Protein AF-A0A939RYW4-F1 (afdb_monomer_lite)

pLDDT: mean 81.97, std 15.36, range [35.25, 97.06]

Foldseek 3Di:
DDPPPDQDKAFDWDPVQLLVLLLPDDLPDDDPNVVSIPPWDDPPQKIKFWTIKGFQPPPLAQDDSVNLVVVLVVVLVVLCVPFLDDPPDNWDFFDCVDFLNVLQVVQAAWRPVVNTFTWGDRRQKIKTWTWGADVVVRMITTIIMIHGPCRRDDPPVDDPDPVSVVVVVVSRVCSVPDHPHADPPGPPDD

Radius of gyration: 17.15 Å; chains: 1; bounding box: 41×40×67 Å

Secondary structure (DSSP, 8-state):
-------PPEE---HHHHHHHHHTS-TTSPP-HHHH-SS-EE-SS-EEEEEEEEE--SSS-S-S-HHHHHHHHHHHHHHHHHHS-SSS-SSEEP-TTSHHHHHHHHHS-B--SSSS-EEEEETTEEEEEEEEEETTTTEEEEEEEEEEGGGT---SSS-SSHHHHHHHHHHHHHHHT------SSPPS--

Organism: NCBI:txid1289170

Structure (mmCIF, N/CA/C/O backbone):
data_AF-A0A939RYW4-F1
#
_entry.id   AF-A0A939RYW4-F1
#
loop_
_atom_site.group_PDB
_atom_site.id
_atom_site.type_symbol
_atom_site.label_atom_id
_atom_site.label_alt_id
_atom_site.label_comp_id
_atom_site.label_asym_id
_atom_site.label_entity_id
_atom_site.label_seq_id
_atom_site.pdbx_PDB_ins_code
_atom_site.Cartn_x
_atom_site.Cartn_y
_atom_site.Cartn_z
_atom_site.occupancy
_atom_site.B_iso_or_equiv
_atom_site.auth_seq_id
_atom_site.auth_comp_id
_atom_site.auth_asym_id
_atom_site.auth_atom_id
_atom_site.pdbx_PDB_model_num
ATOM 1 N N . MET A 1 1 ? 17.336 4.678 -39.514 1.00 37.19 1 MET A N 1
ATOM 2 C CA . MET A 1 1 ? 16.430 3.665 -38.945 1.00 37.19 1 MET A CA 1
ATOM 3 C C . MET A 1 1 ? 17.112 3.176 -37.681 1.00 37.19 1 MET A C 1
ATOM 5 O O . MET A 1 1 ? 17.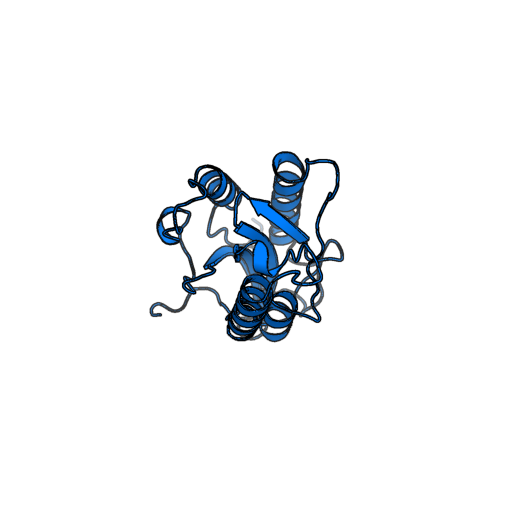971 2.312 -37.761 1.00 37.19 1 MET A O 1
ATOM 9 N N . HIS A 1 2 ? 16.888 3.892 -36.579 1.00 35.25 2 HIS A N 1
ATOM 10 C CA . HIS A 1 2 ? 17.390 3.517 -35.261 1.00 35.25 2 HIS A CA 1
ATOM 11 C C . HIS A 1 2 ? 16.289 2.698 -34.593 1.00 35.25 2 HIS A C 1
ATOM 13 O O . HIS A 1 2 ? 15.157 3.173 -34.523 1.00 35.25 2 HIS A O 1
ATOM 19 N N . ASP A 1 3 ? 16.618 1.475 -34.187 1.00 35.97 3 ASP A N 1
ATOM 20 C CA . ASP A 1 3 ? 15.766 0.641 -33.344 1.00 35.97 3 ASP A CA 1
ATOM 21 C C . ASP A 1 3 ? 15.617 1.313 -31.976 1.00 35.97 3 ASP A C 1
ATOM 23 O O . ASP A 1 3 ? 16.546 1.342 -31.168 1.00 35.97 3 ASP A O 1
ATOM 27 N N . ASP A 1 4 ? 14.437 1.879 -31.749 1.00 39.53 4 ASP A N 1
ATOM 28 C CA . ASP A 1 4 ? 13.964 2.398 -30.471 1.00 39.53 4 ASP A CA 1
ATOM 29 C C . ASP A 1 4 ? 13.313 1.242 -29.694 1.00 39.53 4 ASP A C 1
ATOM 31 O O . ASP A 1 4 ? 12.095 1.127 -29.561 1.00 39.53 4 ASP A O 1
ATOM 35 N N . THR A 1 5 ? 14.132 0.278 -29.271 1.00 42.69 5 THR A N 1
ATOM 36 C CA . THR A 1 5 ? 13.677 -0.852 -28.449 1.00 42.69 5 THR A CA 1
ATOM 37 C C . THR A 1 5 ? 13.555 -0.417 -26.987 1.00 42.69 5 THR A C 1
ATOM 39 O O . THR A 1 5 ? 14.467 -0.600 -26.189 1.00 42.69 5 THR A O 1
ATOM 42 N N . GLY A 1 6 ? 12.404 0.173 -26.654 1.00 44.19 6 GLY A N 1
ATOM 43 C CA . GLY A 1 6 ? 11.656 -0.071 -25.415 1.00 44.19 6 GLY A CA 1
ATOM 44 C C . GLY A 1 6 ? 12.392 0.076 -24.079 1.00 44.19 6 GLY A C 1
ATOM 45 O O . GLY A 1 6 ? 12.536 -0.900 -23.351 1.00 44.19 6 GLY A O 1
ATOM 46 N N . ALA A 1 7 ? 12.732 1.306 -23.693 1.00 50.41 7 ALA A N 1
ATOM 47 C CA . ALA A 1 7 ? 12.999 1.671 -22.292 1.00 50.41 7 ALA A CA 1
ATOM 48 C C . ALA A 1 7 ? 11.708 2.053 -21.522 1.00 50.41 7 ALA A C 1
ATOM 50 O O . ALA A 1 7 ? 11.756 2.734 -20.499 1.00 50.41 7 ALA A O 1
ATOM 51 N N . GLY A 1 8 ? 10.536 1.677 -22.047 1.00 60.00 8 GLY A N 1
ATOM 52 C CA . GLY A 1 8 ? 9.231 2.089 -21.532 1.00 60.00 8 GLY A CA 1
ATOM 53 C C . GLY A 1 8 ? 8.690 1.103 -20.503 1.00 60.00 8 GLY A C 1
ATOM 54 O O . GLY A 1 8 ? 8.553 -0.081 -20.800 1.00 60.00 8 GLY A O 1
ATOM 55 N N . GLY A 1 9 ? 8.368 1.586 -19.303 1.00 73.44 9 GLY A N 1
ATOM 56 C CA . GLY A 1 9 ? 7.608 0.807 -18.325 1.00 73.44 9 GLY A CA 1
ATOM 57 C C . GLY A 1 9 ? 6.220 0.422 -18.854 1.00 73.44 9 GLY A C 1
ATOM 58 O O . GLY A 1 9 ? 5.607 1.154 -19.631 1.00 73.44 9 GLY A O 1
ATOM 59 N N . GLU A 1 10 ? 5.714 -0.727 -18.417 1.00 89.06 10 GLU A N 1
ATOM 60 C CA . GLU A 1 10 ? 4.352 -1.184 -18.677 1.00 89.06 10 GLU A CA 1
ATOM 61 C C . GLU A 1 10 ? 3.403 -0.550 -17.653 1.00 89.06 10 GLU A C 1
ATOM 63 O O . GLU A 1 10 ? 3.563 -0.733 -16.445 1.00 89.06 10 GLU A O 1
ATOM 68 N N . ARG A 1 11 ? 2.390 0.185 -18.127 1.00 91.06 11 ARG A N 1
ATOM 69 C CA . ARG A 1 11 ? 1.285 0.648 -17.281 1.00 91.06 11 ARG A CA 1
ATOM 70 C C . ARG A 1 11 ? 0.235 -0.454 -17.178 1.00 91.06 11 ARG A C 1
ATOM 72 O O . ARG A 1 11 ? -0.296 -0.898 -18.188 1.00 91.06 11 ARG A O 1
ATOM 79 N N . ILE A 1 12 ? -0.095 -0.821 -15.948 1.00 93.50 12 ILE A N 1
ATOM 80 C CA . ILE A 1 12 ? -1.029 -1.894 -15.606 1.00 93.50 12 ILE A CA 1
ATOM 81 C C . ILE A 1 12 ? -2.417 -1.331 -15.292 1.0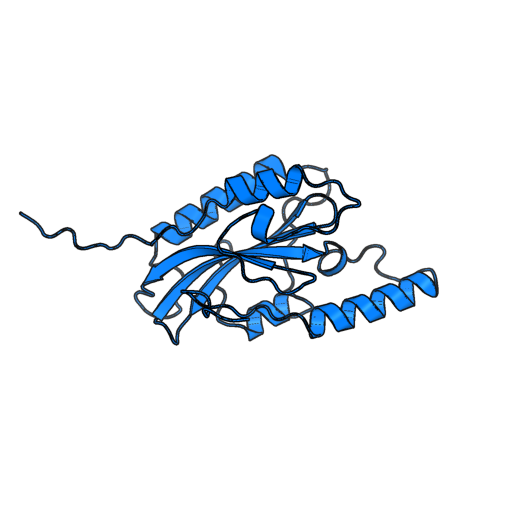0 93.50 12 ILE A C 1
ATOM 83 O O . ILE A 1 12 ? -3.420 -1.842 -15.783 1.00 93.50 12 ILE A O 1
ATOM 87 N N . ALA A 1 13 ? -2.482 -0.268 -14.484 1.00 93.50 13 ALA A N 1
ATOM 88 C CA . ALA A 1 13 ? -3.739 0.329 -14.039 1.00 93.50 13 ALA A CA 1
ATOM 89 C C . ALA A 1 13 ? -3.656 1.858 -13.921 1.00 93.50 13 ALA A C 1
ATOM 91 O O . ALA A 1 13 ? -2.585 2.475 -13.973 1.00 93.50 13 ALA A O 1
ATOM 92 N N . ASP A 1 14 ? -4.819 2.493 -13.768 1.00 93.88 14 ASP A N 1
ATOM 93 C CA . ASP A 1 14 ? -4.924 3.927 -13.517 1.00 93.88 14 ASP A CA 1
ATOM 94 C C . ASP A 1 14 ? -5.082 4.224 -12.022 1.00 93.88 14 ASP A C 1
ATOM 96 O O . ASP A 1 14 ? -6.165 4.092 -11.452 1.00 93.88 14 ASP A O 1
ATOM 100 N N . GLY A 1 15 ? -3.990 4.676 -11.397 1.00 93.31 15 GLY A N 1
ATOM 101 C CA . GLY A 1 15 ? -3.988 5.059 -9.987 1.00 93.31 15 GLY A CA 1
ATOM 102 C C . GLY A 1 15 ? -4.953 6.202 -9.668 1.00 93.31 15 GLY A C 1
ATOM 103 O O . GLY A 1 15 ? -5.580 6.179 -8.615 1.00 93.31 15 GLY A O 1
ATOM 104 N N . THR A 1 16 ? -5.148 7.164 -10.576 1.00 94.00 16 THR A N 1
ATOM 105 C CA . THR A 1 16 ? -6.085 8.278 -10.343 1.00 94.00 16 THR A CA 1
ATOM 106 C C . THR A 1 16 ? -7.534 7.799 -10.352 1.00 94.00 16 THR A C 1
ATOM 108 O O . THR A 1 16 ? -8.330 8.223 -9.515 1.00 94.00 16 THR A O 1
ATOM 111 N N . ALA A 1 17 ? -7.869 6.849 -11.232 1.00 94.38 17 ALA A N 1
ATOM 112 C CA . ALA A 1 17 ? -9.195 6.241 -11.269 1.00 94.38 17 ALA A CA 1
ATOM 113 C C . ALA A 1 17 ? -9.488 5.434 -9.992 1.00 94.38 17 ALA A C 1
ATOM 115 O O . ALA A 1 17 ? -10.588 5.540 -9.452 1.00 94.38 17 ALA A O 1
ATOM 116 N N . ILE A 1 18 ? -8.497 4.695 -9.474 1.00 95.44 18 ILE A N 1
ATOM 117 C CA . ILE A 1 18 ? -8.612 3.959 -8.204 1.00 95.44 18 ILE A CA 1
ATOM 118 C C . ILE A 1 18 ? -8.837 4.924 -7.031 1.00 95.44 18 ILE A C 1
ATOM 120 O O . ILE A 1 18 ? -9.736 4.709 -6.219 1.00 95.44 18 ILE A O 1
ATOM 124 N N . LEU A 1 19 ? -8.066 6.015 -6.949 1.00 93.25 19 LEU A N 1
ATOM 125 C CA . LEU A 1 19 ? -8.233 7.037 -5.907 1.00 93.25 19 LEU A CA 1
ATOM 126 C C . LEU A 1 19 ? -9.634 7.672 -5.952 1.00 93.25 19 LEU A C 1
ATOM 128 O O . LEU A 1 19 ? -10.306 7.766 -4.924 1.00 93.25 19 LEU A O 1
ATOM 132 N N . ALA A 1 20 ? -10.123 8.012 -7.146 1.00 91.69 20 ALA A N 1
ATOM 133 C CA . ALA A 1 20 ? -11.473 8.539 -7.328 1.00 91.69 20 ALA A CA 1
ATOM 134 C C . ALA A 1 20 ? -12.572 7.511 -6.986 1.00 91.69 20 ALA A C 1
ATOM 136 O O . ALA A 1 20 ? -13.642 7.883 -6.501 1.00 91.69 20 ALA A O 1
ATOM 137 N N . ALA A 1 21 ? -12.339 6.217 -7.229 1.00 93.00 21 ALA A N 1
ATOM 138 C CA . ALA A 1 21 ? -13.261 5.155 -6.828 1.00 93.00 21 ALA A CA 1
ATOM 139 C C . ALA A 1 21 ? -13.326 5.018 -5.298 1.00 93.00 21 ALA A C 1
ATOM 141 O O . ALA A 1 21 ? -14.419 4.921 -4.739 1.00 93.00 21 ALA A O 1
ATOM 142 N N . LEU A 1 22 ? -12.175 5.087 -4.619 1.00 91.81 22 LEU A N 1
ATOM 143 C CA . LEU A 1 22 ? -12.085 5.063 -3.156 1.00 91.81 22 LEU A CA 1
ATOM 144 C C . LEU A 1 22 ? -12.842 6.226 -2.507 1.00 91.81 22 LEU A C 1
ATOM 146 O O . LEU A 1 22 ? -13.514 6.031 -1.498 1.00 91.81 22 LEU A O 1
ATOM 150 N N . GLU A 1 23 ? -12.775 7.423 -3.089 1.00 89.88 23 GLU A N 1
ATOM 151 C CA . GLU A 1 23 ? -13.481 8.608 -2.586 1.00 89.88 23 GLU A CA 1
ATOM 152 C C . GLU A 1 23 ? -15.009 8.448 -2.608 1.00 89.88 23 GLU A C 1
ATOM 154 O O . GLU A 1 23 ? -15.711 8.951 -1.731 1.00 89.88 23 GLU A O 1
ATOM 159 N N . ARG A 1 24 ? -15.538 7.708 -3.587 1.00 90.19 24 ARG A N 1
ATOM 160 C CA . ARG A 1 24 ? -16.982 7.472 -3.740 1.00 90.19 24 ARG A CA 1
ATOM 161 C C . ARG A 1 24 ? -17.518 6.393 -2.805 1.00 90.19 24 ARG A C 1
ATOM 163 O O . ARG A 1 24 ? -18.735 6.208 -2.738 1.00 90.19 24 ARG A O 1
ATOM 170 N N . LEU A 1 25 ? -16.647 5.673 -2.098 1.00 88.25 25 LEU A N 1
ATOM 171 C CA . LEU A 1 25 ? -17.077 4.625 -1.187 1.00 88.25 25 LEU A CA 1
ATOM 172 C C . LEU A 1 25 ? -17.782 5.212 0.040 1.00 88.25 25 LEU A C 1
ATOM 174 O O . LEU A 1 25 ? -17.216 6.049 0.751 1.00 88.25 25 LEU A O 1
ATOM 178 N N . PRO A 1 26 ? -18.987 4.722 0.372 1.00 86.38 26 PRO A N 1
ATOM 179 C CA . PRO A 1 26 ? -19.614 5.070 1.632 1.00 86.38 26 PRO A CA 1
ATOM 180 C C . PRO A 1 26 ? -18.750 4.617 2.811 1.00 86.38 26 PRO A C 1
ATOM 182 O O . PRO A 1 26 ? -18.283 3.480 2.853 1.00 86.38 26 PRO A O 1
ATOM 185 N N . GLN A 1 27 ? -18.593 5.471 3.825 1.00 81.81 27 GLN A N 1
ATOM 186 C CA . GLN A 1 27 ? -17.697 5.190 4.958 1.00 81.81 27 GLN A CA 1
ATOM 187 C C . GLN A 1 27 ? -18.066 3.915 5.743 1.00 81.81 27 GLN A C 1
ATOM 189 O O . GLN A 1 27 ? -17.210 3.306 6.384 1.00 81.81 27 GLN A O 1
ATOM 194 N N . TRP A 1 28 ? -19.335 3.501 5.705 1.00 79.06 28 TRP A N 1
ATOM 195 C CA . TRP A 1 28 ? -19.831 2.299 6.381 1.00 79.06 28 TRP A CA 1
ATOM 196 C C . TRP A 1 28 ? -19.634 1.006 5.583 1.00 79.06 28 TRP A C 1
ATOM 198 O O . TRP A 1 28 ? -19.771 -0.071 6.157 1.00 79.06 28 TRP A O 1
ATOM 208 N N . LEU A 1 29 ? -19.333 1.086 4.285 1.00 83.81 29 LEU A N 1
ATOM 209 C CA . LEU A 1 29 ? -19.216 -0.083 3.419 1.00 83.81 29 LEU A CA 1
ATOM 210 C C . LEU A 1 29 ? -17.810 -0.685 3.530 1.00 83.81 29 LEU A C 1
ATOM 212 O O . LEU A 1 29 ? -16.817 0.044 3.562 1.00 83.81 29 LEU A O 1
ATOM 216 N N . GLU A 1 30 ? -17.710 -2.008 3.634 1.00 85.19 30 GLU A N 1
ATOM 217 C CA . GLU A 1 30 ? -16.429 -2.688 3.425 1.00 85.19 30 GLU A CA 1
ATOM 218 C C . GLU A 1 30 ? -16.158 -2.786 1.920 1.00 85.19 30 GLU A C 1
ATOM 220 O O . GLU A 1 30 ? -17.060 -3.200 1.188 1.00 85.19 30 GLU A O 1
ATOM 225 N N . PRO A 1 31 ? -14.977 -2.372 1.436 1.00 88.00 31 PRO A N 1
ATOM 226 C CA . PRO A 1 31 ? -14.741 -2.308 0.003 1.00 88.00 31 PRO A CA 1
ATOM 227 C C . PRO A 1 31 ? -14.695 -3.699 -0.631 1.00 88.00 31 PRO A C 1
ATOM 229 O O . PRO A 1 31 ? -14.059 -4.609 -0.104 1.00 88.00 31 PRO A O 1
ATOM 232 N N . VAL A 1 32 ? -15.314 -3.842 -1.801 1.00 92.56 32 VAL A N 1
ATOM 233 C CA . VAL A 1 32 ? -15.063 -4.975 -2.695 1.00 92.56 32 VAL A CA 1
ATOM 234 C C . VAL A 1 32 ? -13.913 -4.560 -3.603 1.00 92.56 32 VAL A C 1
ATOM 236 O O . VAL A 1 32 ? -14.104 -3.802 -4.550 1.00 92.56 32 VAL A O 1
ATOM 239 N N . TRP A 1 33 ? -12.693 -4.990 -3.283 1.00 94.38 33 TRP A N 1
ATOM 240 C CA . TRP A 1 33 ? -11.480 -4.422 -3.882 1.00 94.38 33 TRP A CA 1
ATOM 241 C C . TRP A 1 33 ? -11.441 -4.515 -5.411 1.00 94.38 33 TRP A C 1
ATOM 243 O O . TRP A 1 33 ? -11.042 -3.557 -6.070 1.00 94.38 33 TRP A O 1
ATOM 253 N N . ALA A 1 34 ? -11.935 -5.620 -5.973 1.00 92.12 34 ALA A N 1
ATOM 254 C CA . ALA A 1 34 ? -12.007 -5.838 -7.418 1.00 92.12 34 ALA A CA 1
ATOM 255 C C . ALA A 1 34 ? -12.945 -4.860 -8.154 1.00 92.12 34 ALA A C 1
ATOM 257 O O . ALA A 1 34 ? -12.794 -4.664 -9.357 1.00 92.12 34 ALA A O 1
ATOM 258 N N . GLU A 1 35 ? -13.894 -4.227 -7.457 1.00 91.25 35 GLU A N 1
ATOM 259 C CA . GLU A 1 35 ? -14.775 -3.203 -8.041 1.00 91.25 35 GLU A CA 1
ATOM 260 C C . GLU A 1 35 ? -14.107 -1.821 -8.107 1.00 91.25 35 GLU A C 1
ATOM 262 O O . GLU A 1 35 ? -14.566 -0.946 -8.840 1.00 91.25 35 GLU A O 1
ATOM 267 N N . LEU A 1 36 ? -13.019 -1.609 -7.359 1.00 90.62 36 LEU A N 1
ATOM 268 C CA . LEU A 1 36 ? -12.294 -0.335 -7.319 1.00 90.62 36 LEU A CA 1
ATOM 269 C C . LEU A 1 36 ? -11.199 -0.232 -8.376 1.00 90.62 36 LEU A C 1
ATOM 271 O O . LEU A 1 36 ? -10.823 0.868 -8.776 1.00 90.62 36 LEU A O 1
ATOM 275 N N . GLY A 1 37 ? -10.667 -1.374 -8.799 1.00 90.81 37 GLY A N 1
ATOM 276 C CA . GLY A 1 37 ? -9.589 -1.456 -9.765 1.00 90.81 37 GLY A CA 1
ATOM 277 C C . GLY A 1 37 ? -9.191 -2.899 -10.032 1.00 90.81 37 GLY A C 1
ATOM 278 O O . GLY A 1 37 ? -9.328 -3.772 -9.176 1.00 90.81 37 GLY A O 1
ATOM 279 N N . PHE A 1 38 ? -8.678 -3.136 -11.233 1.00 88.31 38 PHE A N 1
ATOM 280 C CA . PHE A 1 38 ? -8.102 -4.411 -11.630 1.00 88.31 38 PHE A CA 1
ATOM 281 C C . PHE A 1 38 ? -6.794 -4.152 -12.387 1.00 88.31 38 PHE A C 1
ATOM 283 O O . PHE A 1 38 ? -6.754 -3.216 -13.190 1.00 88.31 38 PHE A O 1
ATOM 290 N N . PRO A 1 39 ? -5.745 -4.964 -12.176 1.00 92.94 39 PRO A N 1
ATOM 291 C CA . PRO A 1 39 ? -5.649 -6.074 -11.226 1.00 92.94 39 PRO A CA 1
ATOM 292 C C . PRO A 1 39 ? -5.567 -5.600 -9.771 1.00 92.94 39 PRO A C 1
ATOM 294 O O . PRO A 1 39 ? -5.215 -4.457 -9.486 1.00 92.94 39 PRO A O 1
ATOM 297 N N . VAL A 1 40 ? -5.899 -6.498 -8.845 1.00 94.88 40 VAL A N 1
ATOM 298 C CA . VAL A 1 40 ? -5.802 -6.258 -7.404 1.00 94.88 40 VAL A CA 1
ATOM 299 C C . VAL A 1 40 ? -5.327 -7.520 -6.697 1.00 94.88 40 VAL A C 1
ATOM 301 O O . VAL A 1 40 ? -5.765 -8.623 -7.016 1.00 94.88 40 VAL A O 1
ATOM 304 N N . VAL A 1 41 ? -4.426 -7.350 -5.736 1.00 95.06 41 VAL A N 1
ATOM 305 C CA . VAL A 1 41 ? -4.041 -8.391 -4.785 1.00 95.06 41 VAL A CA 1
ATOM 306 C C . VAL A 1 41 ? -4.863 -8.170 -3.522 1.00 95.06 41 VAL A C 1
ATOM 308 O O . VAL A 1 41 ? -4.569 -7.278 -2.721 1.00 95.06 41 VAL A O 1
ATOM 311 N N . ASP A 1 42 ? -5.926 -8.954 -3.379 1.00 94.75 42 ASP A N 1
ATOM 312 C CA . ASP A 1 42 ? -6.836 -8.898 -2.237 1.00 94.75 42 ASP A CA 1
ATOM 313 C C . ASP A 1 42 ? -6.221 -9.613 -1.023 1.00 94.75 42 ASP A C 1
ATOM 315 O O . ASP A 1 42 ? -5.855 -10.786 -1.088 1.00 94.75 42 ASP A O 1
ATOM 319 N N . ARG A 1 43 ? -6.087 -8.901 0.102 1.00 94.12 43 ARG A N 1
ATOM 320 C CA . ARG A 1 43 ? -5.589 -9.437 1.382 1.00 94.12 43 ARG A CA 1
ATOM 321 C C . ARG A 1 43 ? -6.651 -9.343 2.486 1.00 94.12 43 ARG A C 1
ATOM 323 O O . ARG A 1 43 ? -6.343 -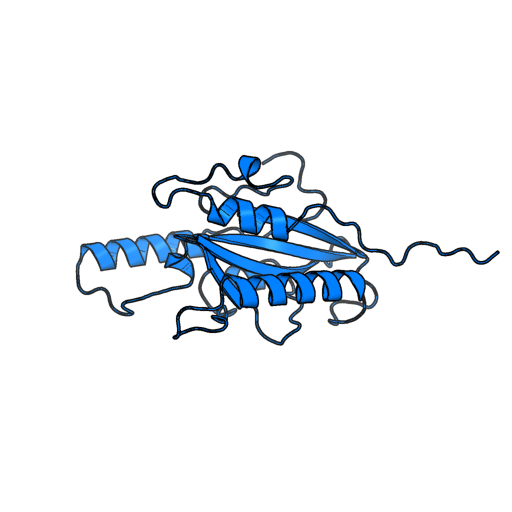9.309 3.682 1.00 94.12 43 ARG A O 1
ATOM 330 N N . GLY A 1 44 ? -7.922 -9.276 2.100 1.00 92.56 44 GLY A N 1
ATOM 331 C CA . GLY A 1 44 ? -9.080 -9.139 2.969 1.00 92.56 44 GLY A CA 1
ATOM 332 C C . GLY A 1 44 ? -9.239 -7.715 3.492 1.00 92.56 44 GLY A C 1
ATOM 333 O O . GLY A 1 44 ? -10.034 -6.937 2.973 1.00 92.56 44 GLY A O 1
ATOM 334 N N . ARG A 1 45 ? -8.509 -7.358 4.557 1.00 91.56 45 ARG A N 1
ATOM 335 C CA . ARG A 1 45 ? -8.646 -6.036 5.208 1.00 91.56 45 ARG A CA 1
ATOM 336 C C . ARG A 1 45 ? -7.867 -4.917 4.521 1.00 91.56 45 ARG A C 1
ATOM 338 O O . ARG A 1 45 ? -8.118 -3.750 4.817 1.00 91.56 45 ARG A O 1
ATOM 345 N N . HIS A 1 46 ? -6.926 -5.270 3.661 1.00 95.50 46 HIS A N 1
ATOM 346 C CA . HIS A 1 46 ? -6.156 -4.357 2.830 1.00 95.50 46 HIS A CA 1
ATOM 347 C C . HIS A 1 46 ? -6.013 -4.960 1.434 1.00 95.50 46 HIS A C 1
ATOM 349 O O . HIS A 1 46 ? -6.264 -6.148 1.235 1.00 95.50 46 HIS A O 1
ATOM 355 N N . ALA A 1 47 ? -5.608 -4.138 0.478 1.00 96.56 47 ALA A N 1
ATOM 356 C CA . ALA A 1 47 ? -5.394 -4.558 -0.896 1.00 96.56 47 ALA A CA 1
ATOM 357 C C . ALA A 1 47 ? -4.210 -3.818 -1.512 1.00 96.56 47 ALA A C 1
ATOM 359 O O . ALA A 1 47 ? -3.849 -2.721 -1.075 1.00 96.56 47 ALA A O 1
ATOM 360 N N . ILE A 1 48 ? -3.617 -4.427 -2.534 1.00 97.06 48 ILE A N 1
ATOM 361 C CA . ILE A 1 48 ? -2.538 -3.835 -3.322 1.00 97.06 48 ILE A CA 1
ATOM 362 C C . ILE A 1 48 ? -3.016 -3.739 -4.765 1.00 97.06 48 ILE A C 1
ATOM 364 O O . ILE A 1 48 ? -3.421 -4.741 -5.348 1.00 97.06 48 ILE A O 1
ATOM 368 N N . PHE A 1 49 ? -2.957 -2.543 -5.339 1.00 96.44 49 PHE A N 1
ATOM 369 C CA . PHE A 1 49 ? -3.266 -2.290 -6.741 1.00 96.44 49 PHE A CA 1
ATOM 370 C C . PHE A 1 49 ? -1.960 -2.068 -7.509 1.00 96.44 49 PHE A C 1
ATOM 372 O O . PHE A 1 49 ? -1.352 -1.001 -7.360 1.00 96.44 49 PHE A O 1
ATOM 379 N N . PRO A 1 50 ? -1.503 -3.045 -8.312 1.00 95.81 50 PRO A N 1
ATOM 380 C CA . PRO A 1 50 ? -0.397 -2.851 -9.240 1.00 95.81 50 PRO A CA 1
ATOM 381 C C . PRO A 1 50 ? -0.733 -1.746 -10.244 1.00 95.81 50 PRO A C 1
ATOM 383 O O . PRO A 1 50 ? -1.788 -1.777 -10.873 1.00 95.81 50 PRO A O 1
ATOM 386 N N . LEU A 1 51 ? 0.157 -0.768 -10.401 1.00 94.50 51 LEU A N 1
ATOM 387 C CA . LEU A 1 51 ? -0.055 0.369 -11.298 1.00 94.50 51 LEU A CA 1
ATOM 388 C C . LEU A 1 51 ? 0.844 0.327 -12.524 1.00 94.50 51 LEU A C 1
ATOM 390 O O . LEU A 1 51 ? 0.382 0.622 -13.625 1.00 94.50 51 LEU A O 1
ATOM 394 N N . ALA A 1 52 ? 2.118 -0.005 -12.337 1.00 92.88 52 ALA A N 1
ATOM 395 C CA . ALA A 1 52 ? 3.090 -0.088 -13.415 1.00 92.88 52 ALA A CA 1
ATOM 396 C C . ALA A 1 52 ? 4.291 -0.947 -13.014 1.00 92.88 52 ALA A C 1
ATOM 398 O O . ALA A 1 52 ? 4.586 -1.097 -11.826 1.00 92.88 52 ALA A O 1
ATOM 399 N N . VAL A 1 53 ? 5.002 -1.462 -14.012 1.00 91.56 53 VAL A N 1
ATOM 400 C CA . VAL A 1 53 ? 6.286 -2.149 -13.845 1.00 91.56 53 VAL A CA 1
ATOM 401 C C . VAL A 1 53 ? 7.289 -1.691 -14.893 1.00 91.56 53 VAL A C 1
ATOM 403 O O . VAL A 1 53 ? 6.916 -1.299 -15.993 1.00 91.56 53 VAL A O 1
ATOM 406 N N . ALA A 1 54 ? 8.574 -1.755 -14.574 1.00 89.00 54 ALA A N 1
ATOM 407 C CA . ALA A 1 54 ? 9.649 -1.555 -15.538 1.00 89.00 54 ALA A CA 1
ATOM 408 C C . ALA A 1 54 ? 10.816 -2.503 -15.246 1.00 89.00 54 ALA A C 1
ATOM 410 O O . ALA A 1 54 ? 10.963 -2.951 -14.109 1.00 89.00 54 ALA A O 1
ATOM 411 N N . PRO A 1 55 ? 11.670 -2.811 -16.235 1.00 86.06 55 PRO A N 1
ATOM 412 C CA . PRO A 1 55 ? 12.922 -3.508 -15.976 1.00 86.06 55 PRO A CA 1
ATOM 413 C C . PRO A 1 55 ? 13.783 -2.751 -14.958 1.00 86.06 55 PRO A C 1
ATOM 415 O O . PRO A 1 55 ? 13.971 -1.538 -15.070 1.00 86.06 55 PRO A O 1
ATOM 418 N N . LEU A 1 56 ? 14.347 -3.471 -13.988 1.00 79.50 56 LEU A N 1
ATOM 419 C CA . LEU A 1 56 ? 15.282 -2.909 -13.017 1.00 79.50 56 LEU A CA 1
ATOM 420 C C . LEU A 1 56 ? 16.664 -2.755 -13.671 1.00 79.50 56 LEU A C 1
ATOM 422 O O . LEU A 1 56 ? 17.423 -3.719 -13.789 1.00 79.50 56 LEU A O 1
ATOM 426 N N . ILE A 1 57 ? 17.003 -1.545 -14.119 1.00 68.75 57 ILE A N 1
ATOM 427 C CA . ILE A 1 57 ? 18.282 -1.263 -14.787 1.00 68.75 57 ILE A CA 1
ATOM 428 C C . ILE A 1 57 ? 19.283 -0.684 -13.780 1.00 68.75 57 ILE A C 1
ATOM 430 O O . ILE A 1 57 ? 19.131 0.444 -13.321 1.00 68.75 57 ILE A O 1
ATOM 434 N N . GLY A 1 58 ? 20.372 -1.414 -13.514 1.00 60.28 58 GLY A N 1
ATOM 435 C CA . GLY A 1 58 ? 21.502 -0.904 -12.723 1.00 60.28 58 GLY A CA 1
ATOM 436 C C . GLY A 1 58 ? 21.493 -1.252 -11.230 1.00 60.28 58 GLY A C 1
ATOM 437 O O . GLY A 1 58 ? 22.255 -0.649 -10.481 1.00 60.28 58 GLY A O 1
ATOM 438 N N . GLY A 1 59 ? 20.698 -2.240 -10.806 1.00 58.53 59 GLY A N 1
ATOM 439 C CA . GLY A 1 59 ? 20.619 -2.684 -9.408 1.00 58.53 59 GLY A CA 1
ATOM 440 C C . GLY A 1 59 ? 19.541 -1.952 -8.603 1.00 58.53 59 GLY A C 1
ATOM 441 O O . GLY A 1 59 ? 18.669 -1.312 -9.174 1.00 58.53 59 GLY A O 1
ATOM 442 N N . VAL A 1 60 ? 19.586 -2.068 -7.271 1.00 54.75 60 VAL A N 1
ATOM 443 C CA . VAL A 1 60 ? 18.595 -1.485 -6.331 1.00 54.75 60 VAL A CA 1
ATOM 444 C C . VAL A 1 60 ? 18.792 0.031 -6.143 1.00 54.75 60 VAL A C 1
ATOM 446 O O . VAL A 1 60 ? 18.131 0.657 -5.322 1.00 54.75 60 VAL A O 1
ATOM 449 N N . GLU A 1 61 ? 19.704 0.642 -6.899 1.00 56.47 61 GLU A N 1
ATOM 450 C CA . GLU A 1 61 ? 19.952 2.076 -6.818 1.00 56.47 61 GLU A CA 1
ATOM 451 C C . GLU A 1 61 ? 18.733 2.847 -7.354 1.00 56.47 61 GLU A C 1
ATOM 453 O O . GLU A 1 61 ? 18.366 2.687 -8.524 1.00 56.47 61 GLU A O 1
ATOM 458 N N . PRO A 1 62 ? 18.081 3.683 -6.526 1.00 49.69 62 PRO A N 1
ATOM 459 C CA . PRO A 1 62 ? 16.940 4.469 -6.961 1.00 49.69 62 PRO A CA 1
ATOM 460 C C . PRO A 1 62 ? 17.398 5.467 -8.028 1.00 49.69 62 PRO A C 1
ATOM 462 O O . PRO A 1 62 ? 18.138 6.400 -7.729 1.00 49.69 62 PRO A O 1
ATOM 465 N N . GLY A 1 63 ? 16.943 5.301 -9.273 1.00 47.38 63 GLY A N 1
ATOM 466 C CA . GLY A 1 63 ? 17.045 6.389 -10.251 1.00 47.38 63 GLY A CA 1
ATOM 467 C C . GLY A 1 63 ? 17.380 6.053 -11.698 1.00 47.38 63 GLY A C 1
ATOM 468 O O . GLY A 1 63 ? 18.053 6.862 -12.330 1.00 47.38 63 GLY A O 1
ATOM 469 N N . ARG A 1 64 ? 16.914 4.936 -12.273 1.00 50.94 64 ARG A N 1
ATOM 470 C CA . ARG A 1 64 ? 17.018 4.760 -13.740 1.00 50.94 64 ARG A CA 1
ATOM 471 C C . ARG A 1 64 ? 15.748 4.390 -14.497 1.00 50.94 64 ARG A C 1
ATOM 473 O O . ARG A 1 64 ? 15.746 4.558 -15.712 1.00 50.94 64 ARG A O 1
ATOM 480 N N . ALA A 1 65 ? 14.657 4.003 -13.838 1.00 57.97 65 ALA A N 1
ATOM 481 C CA . ALA A 1 65 ? 13.350 3.967 -14.494 1.00 57.97 65 ALA A CA 1
ATOM 482 C C . ALA A 1 65 ? 12.676 5.349 -14.392 1.00 57.97 65 ALA A C 1
ATOM 484 O O . ALA A 1 65 ? 11.788 5.562 -13.564 1.00 57.97 65 ALA A O 1
ATOM 485 N N . GLU A 1 66 ? 13.109 6.305 -15.226 1.00 66.38 66 GLU A N 1
ATOM 486 C CA . GLU A 1 66 ? 12.512 7.655 -15.300 1.00 66.38 66 GLU A CA 1
ATOM 487 C C . GLU A 1 66 ? 10.977 7.586 -15.391 1.00 66.38 66 GLU A C 1
ATOM 489 O O . GLU A 1 66 ? 10.280 8.285 -14.658 1.00 66.38 66 GLU A O 1
ATOM 494 N N . ALA A 1 67 ? 10.450 6.637 -16.171 1.00 68.00 67 ALA A N 1
ATOM 495 C CA . ALA A 1 67 ? 9.017 6.470 -16.391 1.00 68.00 67 ALA A CA 1
ATOM 496 C C . ALA A 1 67 ? 8.207 6.151 -15.114 1.00 68.00 67 ALA A C 1
ATOM 498 O O . ALA A 1 67 ? 7.137 6.724 -14.902 1.00 68.00 67 ALA A O 1
ATOM 499 N N . LEU A 1 68 ? 8.687 5.25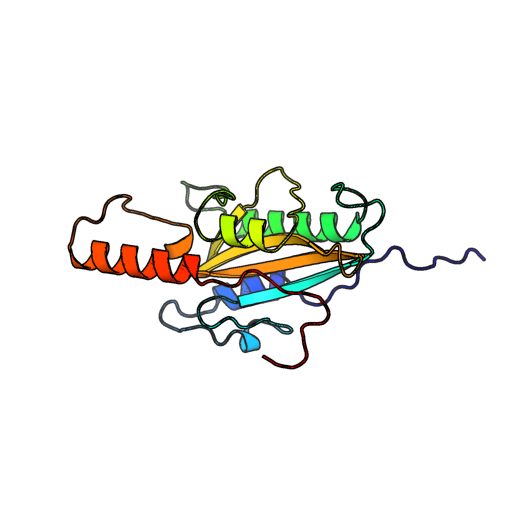7 -14.236 1.00 84.81 68 LEU A N 1
ATOM 500 C CA . LEU A 1 68 ? 7.965 4.929 -12.993 1.00 84.81 68 LEU A CA 1
ATOM 501 C C . LEU A 1 68 ? 8.120 6.036 -11.953 1.00 84.81 68 LEU A C 1
ATOM 503 O O . LEU A 1 68 ? 7.195 6.285 -11.180 1.00 84.81 68 LEU A O 1
ATOM 507 N N . ASN A 1 69 ? 9.259 6.730 -11.954 1.00 84.12 69 ASN A N 1
ATOM 508 C CA . ASN A 1 69 ? 9.455 7.914 -11.130 1.00 84.12 69 ASN A CA 1
ATOM 509 C C . ASN A 1 69 ? 8.485 9.038 -11.512 1.00 84.12 69 ASN A C 1
ATOM 511 O O . ASN A 1 69 ? 7.850 9.606 -10.631 1.00 84.12 69 ASN A O 1
ATOM 515 N N . GLU A 1 70 ? 8.319 9.328 -12.801 1.00 84.62 70 GLU A N 1
ATOM 516 C CA . GLU A 1 70 ? 7.360 10.330 -13.279 1.00 84.62 70 GLU A CA 1
ATOM 517 C C . GLU A 1 70 ? 5.919 9.978 -12.900 1.00 84.62 70 GLU A C 1
ATOM 519 O O . GLU A 1 70 ? 5.195 10.825 -12.372 1.00 84.62 70 GLU A O 1
ATOM 524 N N . ALA A 1 71 ? 5.511 8.719 -13.095 1.00 87.81 71 ALA A N 1
ATOM 525 C CA . ALA A 1 71 ? 4.186 8.251 -12.694 1.00 87.81 71 ALA A CA 1
ATOM 526 C C . ALA A 1 71 ? 3.968 8.365 -11.175 1.00 87.81 71 ALA A C 1
ATOM 528 O O . ALA A 1 71 ? 2.899 8.797 -10.732 1.00 87.81 71 ALA A O 1
ATOM 529 N N . ALA A 1 72 ? 4.985 8.027 -10.375 1.00 88.69 72 ALA A N 1
ATOM 530 C CA . ALA A 1 72 ? 4.937 8.158 -8.924 1.00 88.69 72 ALA A CA 1
ATOM 531 C C . ALA A 1 72 ? 4.812 9.627 -8.487 1.00 88.69 72 ALA A C 1
ATOM 533 O O . ALA A 1 72 ? 3.918 9.956 -7.712 1.00 88.69 72 ALA A O 1
ATOM 534 N N . VAL A 1 73 ? 5.639 10.524 -9.036 1.00 86.88 73 VAL A N 1
ATOM 535 C CA . VAL A 1 73 ? 5.590 11.971 -8.757 1.00 86.88 73 VAL A CA 1
ATOM 536 C C . VAL A 1 73 ? 4.240 12.565 -9.163 1.00 86.88 73 VAL A C 1
ATOM 538 O O . VAL A 1 73 ? 3.665 13.367 -8.427 1.00 86.88 73 VAL A O 1
ATOM 541 N N . HIS A 1 74 ? 3.694 12.158 -10.310 1.00 88.00 74 HIS A N 1
ATOM 542 C CA . HIS A 1 74 ? 2.380 12.609 -10.757 1.00 88.00 74 HIS A CA 1
ATOM 543 C C . HIS A 1 74 ? 1.271 12.203 -9.775 1.00 88.00 74 HIS A C 1
ATOM 545 O O . HIS A 1 74 ? 0.487 13.052 -9.346 1.00 88.00 74 HIS A O 1
ATOM 551 N N . LEU A 1 75 ? 1.226 10.928 -9.376 1.00 89.44 75 LEU A N 1
ATOM 552 C CA . LEU A 1 75 ? 0.245 10.428 -8.407 1.00 89.44 75 LEU A CA 1
ATOM 553 C C . LEU A 1 75 ? 0.433 11.037 -7.019 1.00 89.44 75 LEU A C 1
ATOM 555 O O . LEU A 1 75 ? -0.552 11.316 -6.339 1.00 89.44 75 LEU A O 1
ATOM 559 N N . GLN A 1 76 ? 1.675 11.287 -6.613 1.00 87.81 76 GLN A N 1
ATOM 560 C CA . GLN A 1 76 ? 1.970 11.983 -5.372 1.00 87.81 76 GLN A CA 1
ATOM 561 C C . GLN A 1 76 ? 1.398 13.401 -5.381 1.00 87.81 76 GLN A C 1
ATOM 563 O O . GLN A 1 76 ? 0.662 13.765 -4.466 1.00 87.81 76 GLN A O 1
ATOM 568 N N . ASN A 1 77 ? 1.671 14.179 -6.430 1.00 86.56 77 ASN A N 1
ATOM 569 C CA . ASN A 1 77 ? 1.139 15.534 -6.576 1.00 86.56 77 ASN A CA 1
ATOM 570 C C . ASN A 1 77 ? -0.392 15.547 -6.618 1.00 86.56 77 ASN A C 1
ATOM 572 O O . ASN A 1 77 ? -1.016 16.410 -6.001 1.00 86.56 77 ASN A O 1
ATOM 576 N N . TYR A 1 78 ? -0.998 14.572 -7.300 1.00 87.50 78 TYR A N 1
ATOM 577 C CA . TYR A 1 78 ? -2.445 14.376 -7.285 1.00 87.50 78 TYR A CA 1
ATOM 578 C C . TYR A 1 78 ? -2.956 14.138 -5.856 1.00 87.50 78 TYR A C 1
ATOM 580 O O . TYR A 1 78 ? -3.857 14.837 -5.394 1.00 87.50 78 TYR A O 1
ATOM 588 N N . GLY A 1 79 ? -2.345 13.203 -5.124 1.00 86.31 79 GLY A N 1
ATOM 589 C CA . GLY A 1 79 ? -2.732 12.882 -3.753 1.00 86.31 79 GLY A CA 1
ATOM 590 C C . GLY A 1 79 ? -2.577 14.063 -2.793 1.00 86.31 79 GLY A C 1
ATOM 591 O O . GLY A 1 79 ? -3.464 14.319 -1.984 1.00 86.31 79 GLY A O 1
ATOM 592 N N . ILE A 1 80 ? -1.500 14.840 -2.926 1.00 82.50 80 ILE A N 1
ATOM 593 C CA . ILE A 1 80 ? -1.289 16.079 -2.165 1.00 82.50 80 ILE A CA 1
ATOM 594 C C . ILE A 1 80 ? -2.390 17.098 -2.475 1.00 82.50 80 ILE A C 1
ATOM 596 O O . ILE A 1 80 ? -2.962 17.677 -1.553 1.00 82.50 80 ILE A O 1
ATOM 600 N N . HIS A 1 81 ? -2.710 17.308 -3.753 1.00 83.62 81 HIS A N 1
ATOM 601 C CA . HIS A 1 81 ? -3.696 18.304 -4.166 1.00 83.62 81 HIS A CA 1
ATOM 602 C C . HIS A 1 81 ? -5.108 17.993 -3.653 1.00 83.62 81 HIS A C 1
ATOM 604 O O . HIS A 1 81 ? -5.794 18.894 -3.177 1.00 83.62 81 HIS A O 1
ATOM 610 N N . PHE A 1 82 ? -5.536 16.730 -3.736 1.00 83.38 82 PHE A N 1
ATOM 611 C CA . PHE A 1 82 ? -6.907 16.333 -3.399 1.00 83.38 82 PHE A CA 1
ATOM 612 C C . PHE A 1 82 ? -7.086 15.878 -1.949 1.00 83.38 82 PHE A C 1
ATOM 614 O O . PHE A 1 82 ? -8.148 16.091 -1.370 1.00 83.38 82 PHE A O 1
ATOM 621 N N . TYR A 1 83 ? -6.063 15.273 -1.344 1.00 81.62 83 TYR A N 1
ATOM 622 C CA . TYR A 1 83 ? -6.166 14.633 -0.026 1.00 81.62 83 TYR A CA 1
ATOM 623 C C . TYR A 1 83 ? -5.190 15.208 1.009 1.00 81.62 83 TYR A C 1
ATOM 625 O O . TYR A 1 83 ? -5.186 14.768 2.158 1.00 81.62 83 TYR A O 1
ATOM 633 N N . GLY A 1 84 ? -4.363 16.188 0.634 1.00 69.56 84 GLY A N 1
ATOM 634 C CA . GLY A 1 84 ? -3.403 16.843 1.528 1.00 69.56 84 GLY A CA 1
ATOM 635 C C . GLY A 1 84 ? -3.972 17.995 2.369 1.00 69.56 84 GLY A C 1
ATOM 636 O O . GLY A 1 84 ? -3.219 18.621 3.113 1.00 69.56 84 GLY A O 1
ATOM 637 N N . GLY A 1 85 ? -5.268 18.307 2.261 1.00 52.19 85 GLY A N 1
ATOM 638 C CA . GLY A 1 85 ? -5.863 19.525 2.820 1.00 52.19 85 GLY A CA 1
ATOM 639 C C . GLY A 1 85 ? -6.931 19.295 3.886 1.00 52.19 85 GLY A C 1
ATOM 640 O O . GLY A 1 85 ? -8.104 19.246 3.555 1.00 52.19 85 GLY A O 1
ATOM 641 N N . ASP A 1 86 ? -6.511 19.259 5.155 1.00 48.28 86 ASP A N 1
ATOM 642 C CA . ASP A 1 86 ? -7.315 19.642 6.332 1.00 48.28 86 ASP A CA 1
ATOM 643 C C . ASP A 1 86 ? -6.364 20.143 7.442 1.00 48.28 86 ASP A C 1
ATOM 645 O O . ASP A 1 86 ? -6.158 19.478 8.452 1.00 48.28 86 ASP A O 1
ATOM 649 N N . PHE A 1 87 ? -5.692 21.280 7.198 1.00 45.25 87 PHE A N 1
ATOM 650 C CA . PHE A 1 87 ? -4.952 22.158 8.138 1.00 45.25 87 PHE A CA 1
ATOM 651 C C . PHE A 1 87 ? -4.048 21.561 9.250 1.00 45.25 87 PHE A C 1
ATOM 653 O O . PHE A 1 87 ? -3.532 22.328 10.060 1.00 45.25 87 PHE A O 1
ATOM 660 N N . PHE A 1 88 ? -3.770 20.254 9.279 1.00 42.28 88 PHE A N 1
ATOM 661 C CA . PHE A 1 88 ? -2.868 19.635 10.256 1.00 42.28 88 PHE A CA 1
ATOM 662 C C . PHE A 1 88 ? -1.846 18.651 9.679 1.00 42.28 88 PHE A C 1
ATOM 664 O O . PHE A 1 88 ? -0.781 18.537 10.274 1.00 42.28 88 PHE A O 1
ATOM 671 N N . HIS A 1 89 ? -2.066 18.002 8.530 1.00 48.41 89 HIS A N 1
ATOM 672 C CA . HIS A 1 89 ? -1.104 17.013 8.014 1.00 48.41 89 HIS A CA 1
ATOM 673 C C . HIS A 1 89 ? -1.029 17.017 6.483 1.00 48.41 89 HIS A C 1
ATOM 675 O O . HIS A 1 89 ? -1.606 16.160 5.819 1.00 48.41 89 HIS A O 1
ATOM 681 N N . ALA A 1 90 ? -0.275 17.968 5.928 1.00 51.03 90 ALA A N 1
ATOM 682 C CA . ALA A 1 90 ? 0.402 17.721 4.661 1.00 51.03 90 ALA A CA 1
ATOM 683 C C . ALA A 1 90 ? 1.267 16.469 4.868 1.00 51.03 90 ALA A C 1
ATOM 685 O O . ALA A 1 90 ? 2.091 16.485 5.771 1.00 51.03 90 ALA A O 1
ATOM 686 N N . GLU A 1 91 ? 1.011 15.395 4.118 1.00 61.81 91 GLU A N 1
ATOM 687 C CA . GLU A 1 91 ? 1.806 14.156 4.100 1.00 61.81 91 GLU A CA 1
ATOM 688 C C . GLU A 1 91 ? 2.102 13.540 5.479 1.00 61.81 91 GLU A C 1
ATOM 690 O O . GLU A 1 91 ? 2.989 13.961 6.218 1.00 61.81 91 GLU A O 1
ATOM 695 N N . SER A 1 92 ? 1.409 12.456 5.825 1.00 77.00 92 SER A N 1
ATOM 696 C CA . SER A 1 92 ? 1.828 11.678 6.991 1.00 77.00 92 SER A CA 1
ATOM 697 C C . SER A 1 92 ? 2.894 10.662 6.567 1.00 77.00 92 SER A C 1
ATOM 699 O O . SER A 1 92 ? 2.590 9.782 5.754 1.00 77.00 92 SER A O 1
ATOM 701 N N . PRO A 1 93 ? 4.136 10.759 7.078 1.00 84.25 93 PRO A N 1
ATOM 702 C CA . PRO A 1 93 ? 5.153 9.762 6.795 1.00 84.25 93 PRO A CA 1
ATOM 703 C C . PRO A 1 93 ? 4.730 8.423 7.398 1.00 84.25 93 PRO A C 1
ATOM 705 O O . PRO A 1 93 ? 4.198 8.349 8.509 1.00 84.25 93 PRO A O 1
ATOM 708 N N . LEU A 1 94 ? 4.963 7.354 6.651 1.00 88.06 94 LEU A N 1
ATOM 709 C CA . LEU A 1 94 ? 4.837 5.996 7.139 1.00 88.06 94 LEU A CA 1
ATOM 710 C C . LEU A 1 94 ? 6.147 5.589 7.818 1.00 88.06 94 LEU A C 1
ATOM 712 O O . LEU A 1 94 ? 7.215 5.648 7.211 1.00 88.06 94 LEU A O 1
ATOM 716 N N . ASP A 1 95 ? 6.057 5.150 9.070 1.00 88.38 95 ASP A N 1
ATOM 717 C CA . ASP A 1 95 ? 7.198 4.612 9.810 1.00 88.38 95 ASP A CA 1
ATOM 718 C C . ASP A 1 95 ? 7.605 3.245 9.239 1.00 88.38 95 ASP A C 1
ATOM 720 O O . ASP A 1 95 ? 6.875 2.265 9.389 1.00 88.38 95 ASP A O 1
ATOM 724 N N . LEU A 1 96 ? 8.763 3.181 8.576 1.00 89.38 96 LEU A N 1
ATOM 725 C CA . LEU A 1 96 ? 9.305 1.950 7.989 1.00 89.38 96 LEU A CA 1
ATOM 726 C C . LEU A 1 96 ? 9.862 0.969 9.032 1.00 89.38 96 LEU A C 1
ATOM 728 O O . LEU A 1 96 ? 10.090 -0.193 8.707 1.00 89.38 96 LEU A O 1
ATOM 732 N N . GLU A 1 97 ? 10.035 1.391 10.284 1.00 89.75 97 GLU A N 1
ATOM 733 C CA . GLU A 1 97 ? 10.527 0.535 11.366 1.00 89.75 97 GLU A CA 1
ATOM 734 C C . GLU A 1 97 ? 9.399 -0.060 12.217 1.00 89.75 97 GLU A C 1
ATOM 736 O O . GLU A 1 97 ? 9.637 -0.947 13.041 1.00 89.75 97 GLU A O 1
ATOM 741 N N . ALA A 1 98 ? 8.148 0.360 11.996 1.00 88.44 98 ALA A N 1
ATOM 742 C CA . ALA A 1 98 ? 7.000 -0.108 12.761 1.00 88.44 98 ALA A CA 1
ATOM 743 C C . ALA A 1 98 ? 5.761 -0.410 11.903 1.00 88.44 98 ALA A C 1
ATOM 745 O O . ALA A 1 98 ? 5.626 -0.008 10.749 1.00 88.44 98 ALA A O 1
ATOM 746 N N . GLY A 1 99 ? 4.810 -1.137 12.500 1.00 90.56 99 GLY A N 1
ATOM 747 C CA . GLY A 1 99 ? 3.482 -1.371 11.925 1.00 90.56 99 GLY A CA 1
ATOM 748 C C . GLY A 1 99 ? 3.523 -1.900 10.488 1.00 90.56 99 GLY A C 1
ATOM 749 O O . GLY A 1 99 ? 4.255 -2.840 10.181 1.00 90.56 99 GLY A O 1
ATOM 750 N N . TYR A 1 100 ? 2.719 -1.293 9.611 1.00 92.25 100 TYR A N 1
ATOM 751 C CA . TYR A 1 100 ? 2.660 -1.674 8.198 1.00 92.25 100 TYR A CA 1
ATOM 752 C C . TYR A 1 100 ? 3.911 -1.265 7.407 1.00 92.25 100 TYR A C 1
ATOM 754 O O . TYR A 1 100 ? 4.309 -1.990 6.500 1.00 92.25 100 TYR A O 1
ATOM 762 N N . GLY A 1 101 ? 4.574 -0.157 7.762 1.00 92.12 101 GLY A N 1
ATOM 763 C CA . GLY A 1 101 ? 5.812 0.246 7.089 1.00 92.12 101 GLY A CA 1
ATOM 764 C C . GLY A 1 101 ? 6.930 -0.773 7.290 1.00 92.12 101 GLY A C 1
ATOM 765 O O . GLY A 1 101 ? 7.627 -1.102 6.334 1.00 92.12 101 GLY A O 1
ATOM 766 N N . ARG A 1 102 ? 6.999 -1.405 8.470 1.00 92.00 102 ARG A N 1
ATOM 767 C CA . ARG A 1 102 ? 7.898 -2.545 8.682 1.00 92.00 102 ARG A CA 1
ATOM 768 C C . ARG A 1 102 ? 7.574 -3.738 7.788 1.00 92.00 102 ARG A C 1
ATOM 770 O O . ARG A 1 102 ? 8.483 -4.373 7.271 1.00 92.00 102 ARG A O 1
ATOM 777 N N . ARG A 1 103 ? 6.287 -4.049 7.586 1.00 93.75 103 ARG A N 1
ATOM 778 C CA . ARG A 1 103 ? 5.870 -5.127 6.667 1.00 93.75 103 ARG A CA 1
ATOM 779 C C . ARG A 1 103 ? 6.292 -4.835 5.228 1.00 93.75 103 ARG A C 1
ATOM 781 O O . ARG A 1 103 ? 6.723 -5.754 4.545 1.00 93.75 103 ARG A O 1
ATOM 788 N N . LEU A 1 104 ? 6.202 -3.578 4.792 1.00 92.31 104 LEU A N 1
ATOM 789 C CA . LEU A 1 104 ? 6.693 -3.152 3.479 1.00 92.31 104 LEU A CA 1
ATOM 790 C C . LEU A 1 104 ? 8.209 -3.325 3.358 1.00 92.31 104 LEU A C 1
ATOM 792 O O . LEU A 1 104 ? 8.669 -3.886 2.370 1.00 92.31 104 LEU A O 1
ATOM 796 N N . ALA A 1 105 ? 8.970 -2.898 4.368 1.00 90.50 105 ALA A N 1
ATOM 797 C CA . ALA A 1 105 ? 10.425 -3.041 4.372 1.00 90.50 105 ALA A CA 1
ATOM 798 C C . ALA A 1 105 ? 10.867 -4.516 4.367 1.00 90.50 105 ALA A C 1
ATOM 800 O O . ALA A 1 105 ? 11.835 -4.870 3.698 1.00 90.50 105 ALA A O 1
ATOM 801 N N . ASP A 1 106 ? 10.138 -5.385 5.075 1.00 91.38 106 ASP A N 1
ATOM 802 C CA . ASP A 1 106 ? 10.399 -6.828 5.088 1.00 91.38 106 ASP A CA 1
ATOM 803 C C . ASP A 1 106 ? 10.002 -7.513 3.758 1.00 91.38 106 ASP A C 1
ATOM 805 O O . ASP A 1 106 ? 10.552 -8.562 3.426 1.00 91.38 106 ASP A O 1
ATOM 809 N N . ALA A 1 107 ? 9.056 -6.945 2.996 1.00 88.62 107 ALA A N 1
ATOM 810 C CA . ALA A 1 107 ? 8.587 -7.500 1.723 1.00 88.62 107 ALA A CA 1
ATOM 811 C C . ALA A 1 107 ? 9.566 -7.269 0.559 1.00 88.62 107 ALA A C 1
ATOM 813 O O . ALA A 1 107 ? 9.556 -8.036 -0.403 1.00 88.62 107 ALA A O 1
ATOM 814 N N . GLY A 1 108 ? 10.414 -6.242 0.638 1.00 84.94 108 GLY A N 1
ATOM 815 C CA . GLY A 1 108 ? 11.447 -5.989 -0.359 1.00 84.94 108 GLY A CA 1
ATOM 816 C C . GLY A 1 108 ? 12.017 -4.570 -0.309 1.00 84.94 108 GLY A C 1
ATOM 817 O O . GLY A 1 108 ? 11.558 -3.733 0.470 1.00 84.94 108 GLY A O 1
ATOM 818 N N . PRO A 1 109 ? 13.031 -4.273 -1.141 1.00 84.25 109 PRO A N 1
ATOM 819 C CA . PRO A 1 109 ? 13.646 -2.954 -1.177 1.00 84.25 109 PRO A CA 1
ATOM 820 C C . PRO A 1 109 ? 12.670 -1.878 -1.669 1.00 84.25 109 PRO A C 1
ATOM 822 O O . PRO A 1 109 ? 12.228 -1.894 -2.819 1.00 84.25 109 PRO A O 1
ATOM 825 N N . ILE A 1 110 ? 12.370 -0.910 -0.804 1.00 84.06 110 ILE A N 1
ATOM 826 C CA . ILE A 1 110 ? 11.540 0.251 -1.135 1.00 84.06 110 ILE A CA 1
ATOM 827 C C . ILE A 1 110 ? 12.421 1.329 -1.775 1.00 84.06 110 ILE A C 1
ATOM 829 O O . ILE A 1 110 ? 13.436 1.735 -1.210 1.00 84.06 110 ILE A O 1
ATOM 833 N N . LEU A 1 111 ? 12.011 1.828 -2.938 1.00 80.81 111 LEU A N 1
ATOM 834 C CA . LEU A 1 111 ? 12.719 2.868 -3.681 1.00 80.81 111 LEU A CA 1
ATOM 835 C C . LEU A 1 111 ? 12.148 4.243 -3.338 1.00 80.81 111 LEU A C 1
ATOM 837 O O . LEU A 1 111 ? 11.251 4.750 -4.018 1.00 80.81 111 LEU A O 1
ATOM 841 N N . LEU A 1 112 ? 12.695 4.863 -2.296 1.00 75.31 112 LEU A N 1
ATOM 842 C CA . LEU A 1 112 ? 12.270 6.176 -1.812 1.00 75.31 112 LEU A CA 1
ATOM 843 C C . LEU A 1 112 ? 12.743 7.292 -2.757 1.00 75.31 112 LEU A C 1
ATOM 845 O O . LEU A 1 112 ? 13.940 7.516 -2.915 1.00 75.31 112 LEU A O 1
ATOM 849 N N . ASN A 1 113 ? 11.804 7.991 -3.392 1.00 64.56 113 ASN A N 1
ATOM 850 C CA . ASN A 1 113 ? 12.036 9.308 -3.988 1.00 64.56 113 ASN A CA 1
ATOM 851 C C . ASN A 1 113 ? 10.687 10.032 -4.126 1.00 64.56 113 ASN A C 1
ATOM 853 O O . ASN A 1 113 ? 9.893 9.585 -4.961 1.00 64.56 113 ASN A O 1
ATOM 857 N N . PRO A 1 114 ? 10.399 11.111 -3.365 1.00 60.25 114 PRO A N 1
ATOM 858 C CA . PRO A 1 114 ? 11.186 11.765 -2.292 1.00 60.25 114 PRO A CA 1
ATOM 859 C C . PRO A 1 114 ? 11.464 10.863 -1.051 1.00 60.25 114 PRO A C 1
ATOM 861 O O . PRO A 1 114 ? 10.979 9.734 -1.015 1.00 60.25 114 PRO A O 1
ATOM 864 N N . PRO A 1 115 ? 12.285 11.278 -0.050 1.00 67.62 115 PRO A N 1
ATOM 865 C CA . PRO A 1 115 ? 12.953 10.375 0.913 1.00 67.62 115 PRO A CA 1
ATOM 866 C C . PRO A 1 115 ? 12.055 9.736 1.989 1.00 67.62 115 PRO A C 1
ATOM 868 O O . PRO A 1 115 ? 12.559 9.168 2.956 1.00 67.62 115 PRO A O 1
ATOM 871 N N . CYS A 1 116 ? 10.736 9.823 1.860 1.00 71.12 116 CYS A N 1
ATOM 872 C CA . CYS A 1 116 ? 9.798 9.195 2.776 1.00 71.12 116 CYS A CA 1
ATOM 873 C C . CYS A 1 116 ? 8.655 8.536 2.007 1.00 71.12 116 CYS A C 1
ATOM 875 O O . CYS A 1 116 ? 8.227 9.004 0.952 1.00 71.12 116 CYS A O 1
ATOM 877 N N . LEU A 1 117 ? 8.153 7.435 2.561 1.00 82.81 117 LEU A N 1
ATOM 878 C CA . LEU A 1 117 ? 6.922 6.828 2.091 1.00 82.81 117 LEU A CA 1
ATOM 879 C C . LEU A 1 117 ? 5.759 7.557 2.757 1.00 82.81 117 LEU A C 1
ATOM 881 O O . LEU A 1 117 ? 5.687 7.605 3.983 1.00 82.81 117 LEU A O 1
ATOM 885 N N . ILE A 1 118 ? 4.873 8.141 1.963 1.00 84.56 118 ILE A N 1
ATOM 886 C CA . ILE A 1 118 ? 3.749 8.929 2.469 1.00 84.56 118 ILE A CA 1
ATOM 887 C C . ILE A 1 118 ? 2.443 8.158 2.334 1.00 84.56 118 ILE A C 1
ATOM 889 O O . ILE A 1 118 ? 2.295 7.291 1.467 1.00 84.56 118 ILE A O 1
ATOM 893 N N . TRP A 1 119 ? 1.482 8.499 3.185 1.00 89.25 119 TRP A N 1
ATOM 894 C CA . TRP A 1 119 ? 0.117 8.016 3.049 1.00 89.25 119 TRP A CA 1
ATOM 895 C C . TRP A 1 119 ? -0.898 9.158 3.088 1.00 89.25 119 TRP A C 1
ATOM 897 O O . TRP A 1 119 ? -0.696 10.173 3.759 1.00 89.25 119 TRP A O 1
ATOM 907 N N . TRP A 1 120 ? -2.010 8.963 2.378 1.00 89.62 120 TRP A N 1
ATOM 908 C CA . TRP A 1 120 ? -3.166 9.862 2.376 1.00 89.62 120 TRP A CA 1
ATOM 909 C C . TRP A 1 120 ? -4.379 9.183 2.994 1.00 89.62 120 TRP A C 1
ATOM 911 O O . TRP A 1 120 ? -4.592 7.983 2.814 1.00 89.62 120 TRP A O 1
ATOM 921 N N . GLY A 1 121 ? -5.189 9.944 3.727 1.00 88.69 121 GLY A N 1
ATOM 922 C CA . GLY A 1 121 ? -6.446 9.447 4.276 1.00 88.69 121 GLY A CA 1
ATOM 923 C C . GLY A 1 121 ? -7.603 9.686 3.311 1.00 88.69 121 GLY A C 1
ATOM 924 O O . GLY A 1 121 ? -7.908 10.835 3.023 1.00 88.69 121 GLY A O 1
ATOM 925 N N . ILE A 1 122 ? -8.298 8.625 2.898 1.00 88.12 122 ILE A N 1
ATOM 926 C CA . ILE A 1 122 ? -9.536 8.703 2.108 1.00 88.12 122 ILE A CA 1
ATOM 927 C C . ILE A 1 122 ? -10.636 7.990 2.898 1.00 88.12 122 ILE A C 1
ATOM 929 O O . ILE A 1 122 ? -10.657 6.764 3.021 1.00 88.12 122 ILE A O 1
ATOM 933 N N . GLY A 1 123 ? -11.520 8.765 3.532 1.00 86.62 123 GLY A N 1
ATOM 934 C CA . GLY A 1 123 ? -12.520 8.229 4.461 1.00 86.62 123 GLY A CA 1
ATOM 935 C C . GLY A 1 123 ? -11.884 7.427 5.609 1.00 86.62 123 GLY A C 1
ATOM 936 O O . GLY A 1 123 ? -11.058 7.948 6.365 1.00 86.62 123 GLY A O 1
ATOM 937 N N . LYS A 1 124 ? -12.270 6.148 5.744 1.00 88.75 124 LYS A N 1
ATOM 938 C CA . LYS A 1 124 ? -11.724 5.206 6.746 1.00 88.75 124 LYS A CA 1
ATOM 939 C C . LYS A 1 124 ? -10.462 4.467 6.287 1.00 88.75 124 LYS A C 1
ATOM 941 O O . LYS A 1 124 ? -9.975 3.599 7.014 1.00 88.75 124 LYS A O 1
ATOM 946 N N . LEU A 1 125 ? -9.956 4.778 5.097 1.00 91.81 125 LEU A N 1
ATOM 947 C CA . LEU A 1 125 ? -8.817 4.112 4.478 1.00 91.81 125 LEU A CA 1
ATOM 948 C C . LEU A 1 125 ? -7.596 5.032 4.474 1.00 91.81 125 LEU A C 1
ATOM 950 O O . LEU A 1 125 ? -7.712 6.259 4.458 1.00 91.81 125 LEU A O 1
ATOM 954 N N . ALA A 1 126 ? -6.427 4.416 4.515 1.00 92.44 126 ALA A N 1
ATOM 955 C CA . ALA A 1 126 ? -5.160 5.032 4.185 1.00 92.44 126 ALA A CA 1
ATOM 956 C C . ALA A 1 126 ? -4.661 4.439 2.867 1.00 92.44 126 ALA A C 1
ATOM 958 O O . ALA A 1 126 ? -4.777 3.234 2.639 1.00 92.44 126 ALA A O 1
ATOM 959 N N . VAL A 1 127 ? -4.113 5.293 2.013 1.00 93.62 127 VAL A N 1
ATOM 960 C CA . VAL A 1 127 ? -3.541 4.917 0.722 1.00 93.62 127 VAL A CA 1
ATOM 961 C C . VAL A 1 127 ? -2.063 5.266 0.744 1.00 93.62 127 VAL A C 1
ATOM 963 O O . VAL A 1 127 ? -1.712 6.414 0.998 1.00 93.62 127 VAL A O 1
ATOM 966 N N . VAL A 1 128 ? -1.214 4.276 0.489 1.00 93.62 128 VAL A N 1
ATOM 967 C CA . VAL A 1 128 ? 0.244 4.402 0.428 1.00 93.62 128 VAL A CA 1
ATOM 968 C C . VAL A 1 128 ? 0.677 4.153 -1.013 1.00 93.62 128 VAL A C 1
ATOM 970 O O . VAL A 1 128 ? 0.379 3.097 -1.571 1.00 93.62 128 VAL A O 1
ATOM 973 N N . LEU A 1 129 ? 1.388 5.103 -1.615 1.00 93.06 129 LEU A N 1
ATOM 974 C CA . LEU A 1 129 ? 2.010 4.917 -2.925 1.00 93.06 129 LEU A CA 1
ATOM 975 C C . LEU A 1 129 ? 3.369 4.246 -2.743 1.00 93.06 129 LEU A C 1
ATOM 977 O O . LEU A 1 129 ? 4.280 4.859 -2.198 1.00 93.06 129 LEU A O 1
ATOM 981 N N . VAL A 1 130 ? 3.505 2.999 -3.189 1.00 92.69 130 VAL A N 1
ATOM 982 C CA . VAL A 1 130 ? 4.708 2.186 -2.988 1.00 92.69 130 VAL A CA 1
ATOM 983 C C . VAL A 1 130 ? 5.419 1.978 -4.310 1.00 92.69 130 VAL A C 1
ATOM 985 O O . VAL A 1 130 ? 4.848 1.445 -5.265 1.00 92.69 130 VAL A O 1
ATOM 988 N N . ARG A 1 131 ? 6.696 2.354 -4.328 1.00 90.75 131 ARG A N 1
ATOM 989 C CA . ARG A 1 131 ? 7.635 1.999 -5.383 1.00 90.75 131 ARG A CA 1
ATOM 990 C C . ARG A 1 131 ? 8.701 1.083 -4.804 1.00 90.75 131 ARG A C 1
ATOM 992 O O . ARG A 1 131 ? 9.336 1.439 -3.811 1.00 90.75 131 ARG A O 1
ATOM 999 N N . ALA A 1 132 ? 8.869 -0.094 -5.387 1.00 89.75 132 ALA A N 1
ATOM 1000 C CA . ALA A 1 132 ? 9.738 -1.129 -4.840 1.00 89.75 132 ALA A CA 1
ATOM 1001 C C . ALA A 1 132 ? 10.476 -1.879 -5.946 1.00 89.75 132 ALA A C 1
ATOM 1003 O O . ALA A 1 132 ? 9.949 -2.057 -7.046 1.00 89.75 132 ALA A O 1
ATOM 1004 N N . ALA A 1 133 ? 11.682 -2.339 -5.632 1.00 87.00 133 ALA A N 1
ATOM 1005 C CA . ALA A 1 133 ? 12.412 -3.270 -6.474 1.00 87.00 133 ALA A CA 1
ATOM 1006 C C . ALA A 1 133 ? 11.980 -4.709 -6.154 1.00 87.00 133 ALA A C 1
ATOM 1008 O O . ALA A 1 133 ? 11.866 -5.087 -4.991 1.00 87.00 133 ALA A O 1
ATOM 1009 N N . ASP A 1 134 ? 11.819 -5.521 -7.191 1.00 86.94 134 ASP A N 1
ATOM 1010 C CA . ASP A 1 134 ? 11.776 -6.978 -7.142 1.00 86.94 134 ASP A CA 1
ATOM 1011 C C . ASP A 1 134 ? 13.088 -7.504 -7.755 1.00 86.94 134 ASP A C 1
ATOM 1013 O O . ASP A 1 134 ? 13.199 -7.648 -8.979 1.00 86.94 134 ASP A O 1
ATOM 1017 N N . PRO A 1 135 ? 14.119 -7.776 -6.931 1.00 82.06 135 PRO A N 1
ATOM 1018 C CA . PRO A 1 135 ? 15.401 -8.268 -7.426 1.00 82.06 135 PRO A CA 1
ATOM 1019 C C . PRO A 1 135 ? 15.309 -9.667 -8.042 1.00 82.06 135 PRO A C 1
ATOM 1021 O O . PRO A 1 135 ? 16.120 -10.004 -8.900 1.00 82.06 135 PRO A O 1
ATOM 1024 N N . VAL A 1 136 ? 14.334 -10.482 -7.620 1.00 84.75 136 VAL A N 1
ATOM 1025 C CA . VAL A 1 136 ? 14.168 -11.859 -8.108 1.00 84.75 136 VAL A CA 1
ATOM 1026 C C . VAL A 1 136 ? 13.704 -11.837 -9.558 1.00 84.75 136 VAL A C 1
ATOM 1028 O O . VAL A 1 136 ? 14.231 -12.577 -10.387 1.00 84.75 136 VAL A O 1
ATOM 1031 N N . ARG A 1 137 ? 12.755 -10.954 -9.879 1.00 85.00 137 ARG A N 1
ATOM 1032 C CA . ARG A 1 137 ? 12.246 -10.772 -11.245 1.00 85.00 137 ARG A CA 1
ATOM 1033 C C . ARG A 1 137 ? 12.993 -9.701 -12.040 1.00 85.00 137 ARG A C 1
ATOM 1035 O O . ARG A 1 137 ? 12.726 -9.546 -13.226 1.00 85.00 137 ARG A O 1
ATOM 1042 N N . SER A 1 138 ? 13.944 -8.999 -11.417 1.00 86.00 138 SER A N 1
ATOM 1043 C CA . SER A 1 138 ? 14.643 -7.844 -12.001 1.00 86.00 138 SER A CA 1
ATOM 1044 C C . SER A 1 138 ? 13.669 -6.766 -12.488 1.00 86.00 138 SER A C 1
ATOM 1046 O O . SER A 1 138 ? 13.800 -6.251 -13.599 1.00 86.00 138 SER A O 1
ATOM 1048 N N . LEU A 1 139 ? 12.684 -6.431 -11.649 1.00 87.25 139 LEU A N 1
ATOM 1049 C CA . LEU A 1 139 ? 11.664 -5.423 -11.937 1.00 87.25 139 LEU A CA 1
ATOM 1050 C C . LEU A 1 139 ? 11.685 -4.291 -10.912 1.00 87.25 139 LEU A C 1
ATOM 1052 O O . LEU A 1 139 ? 11.970 -4.491 -9.737 1.00 87.25 139 LEU A O 1
ATOM 1056 N N . GLU A 1 140 ? 11.333 -3.098 -11.361 1.00 88.38 140 GLU A N 1
ATOM 1057 C CA . GLU A 1 140 ? 10.812 -2.027 -10.527 1.00 88.38 140 GLU A CA 1
ATOM 1058 C C . GLU A 1 140 ? 9.287 -2.027 -10.639 1.00 88.38 140 GLU A C 1
ATOM 1060 O O . GLU A 1 140 ? 8.730 -2.220 -11.721 1.00 88.38 140 GLU A O 1
ATOM 1065 N N . THR A 1 141 ? 8.606 -1.823 -9.517 1.00 91.56 141 THR A N 1
ATOM 1066 C CA . THR A 1 141 ? 7.147 -1.860 -9.422 1.00 91.56 141 THR A CA 1
ATOM 1067 C C . THR A 1 141 ? 6.614 -0.566 -8.821 1.00 91.56 141 THR A C 1
ATOM 1069 O O . THR A 1 141 ? 7.238 0.022 -7.937 1.00 91.56 141 THR A O 1
ATOM 1072 N N . LEU A 1 142 ? 5.442 -0.135 -9.285 1.00 93.00 142 LEU A N 1
ATOM 1073 C CA . LEU A 1 142 ? 4.654 0.949 -8.710 1.00 93.00 142 LEU A CA 1
ATOM 1074 C C . LEU A 1 142 ? 3.272 0.412 -8.336 1.00 93.00 142 LEU A C 1
ATOM 1076 O O . LEU A 1 142 ? 2.621 -0.245 -9.150 1.00 93.00 142 LEU A O 1
ATOM 1080 N N . SER A 1 143 ? 2.810 0.700 -7.123 1.00 95.31 143 SER A N 1
ATOM 1081 C CA . SER A 1 143 ? 1.530 0.204 -6.608 1.00 95.31 143 SER A CA 1
ATOM 1082 C C . SER A 1 143 ? 0.880 1.153 -5.604 1.00 95.31 143 SER A C 1
ATOM 1084 O O . SER A 1 143 ? 1.550 1.976 -4.981 1.00 95.31 143 SER A O 1
ATOM 1086 N N . LEU A 1 144 ? -0.436 1.019 -5.426 1.00 95.81 144 LEU A N 1
ATOM 1087 C CA . LEU A 1 144 ? -1.167 1.614 -4.306 1.00 95.81 144 LEU A CA 1
ATOM 1088 C C . LEU A 1 144 ? -1.512 0.530 -3.294 1.00 95.81 144 LEU A C 1
ATOM 1090 O O . LEU A 1 144 ? -2.220 -0.421 -3.617 1.00 95.81 144 LEU A O 1
ATOM 1094 N N . HIS A 1 145 ? -1.061 0.701 -2.060 1.00 96.50 145 HIS A N 1
ATOM 1095 C CA . HIS A 1 145 ? -1.491 -0.119 -0.938 1.00 96.50 145 HIS A CA 1
ATOM 1096 C C . HIS A 1 145 ? -2.624 0.612 -0.222 1.00 96.50 145 HIS A C 1
ATOM 1098 O O . HIS A 1 145 ? -2.449 1.737 0.247 1.00 96.50 145 HIS A O 1
ATOM 1104 N N . VAL A 1 146 ? -3.786 -0.027 -0.133 1.00 95.94 146 VAL A N 1
ATOM 1105 C CA . VAL A 1 146 ? -4.976 0.521 0.519 1.00 95.94 146 VAL A CA 1
ATOM 1106 C C . VAL A 1 146 ? -5.241 -0.279 1.779 1.00 95.94 146 VAL A C 1
ATOM 1108 O O . VAL A 1 146 ? -5.457 -1.486 1.720 1.00 95.94 146 VAL A O 1
ATOM 1111 N N . LEU A 1 147 ? -5.219 0.387 2.927 1.00 94.38 147 LEU A N 1
ATOM 1112 C CA . LEU A 1 147 ? -5.291 -0.232 4.249 1.00 94.38 147 LEU A CA 1
ATOM 1113 C C . LEU A 1 147 ? -6.248 0.525 5.177 1.00 94.38 147 LEU A C 1
ATOM 1115 O O . LEU A 1 147 ? -6.591 1.677 4.908 1.00 94.38 147 LEU A O 1
ATOM 1119 N N . PRO A 1 148 ? -6.688 -0.070 6.298 1.00 92.75 148 PRO A N 1
ATOM 1120 C CA . PRO A 1 148 ? -7.492 0.649 7.279 1.00 92.75 148 PRO A CA 1
ATOM 1121 C C . PRO A 1 148 ? -6.720 1.854 7.834 1.00 92.75 148 PRO A C 1
ATOM 1123 O O . PRO A 1 148 ? -5.605 1.696 8.324 1.00 92.75 148 PRO A O 1
ATOM 1126 N N . LYS A 1 149 ? -7.314 3.054 7.832 1.00 90.00 149 LYS A N 1
ATOM 1127 C CA . LYS A 1 149 ? -6.653 4.294 8.292 1.00 90.00 149 LYS A CA 1
ATOM 1128 C C . LYS A 1 149 ? -6.141 4.192 9.727 1.00 90.00 149 LYS A C 1
ATOM 1130 O O . LYS A 1 149 ? -5.064 4.686 10.040 1.00 90.00 149 LYS A O 1
ATOM 1135 N N . GLU A 1 150 ? -6.882 3.485 10.580 1.00 87.75 150 GLU A N 1
ATOM 1136 C CA . GLU A 1 150 ? -6.491 3.205 11.967 1.00 87.75 150 GLU A CA 1
ATOM 1137 C C . GLU A 1 150 ? -5.137 2.484 12.073 1.00 87.75 150 GLU A C 1
ATOM 1139 O O . GLU A 1 150 ? -4.476 2.576 13.102 1.00 87.75 150 GLU A O 1
ATOM 1144 N N . TRP A 1 151 ? -4.677 1.798 11.017 1.00 90.19 151 TRP A N 1
ATOM 1145 C CA . TRP A 1 151 ? -3.391 1.113 11.059 1.00 90.19 151 TRP A CA 1
ATOM 1146 C C . TRP A 1 151 ? -2.195 2.063 11.091 1.00 90.19 151 TRP A C 1
ATOM 1148 O O . TRP A 1 151 ? -1.200 1.749 11.747 1.00 90.19 151 TRP A O 1
ATOM 1158 N N . VAL A 1 152 ? -2.306 3.207 10.419 1.00 86.88 152 VAL A N 1
ATOM 1159 C CA . VAL A 1 152 ? -1.225 4.194 10.263 1.00 86.88 152 VAL A CA 1
ATOM 1160 C C . VAL A 1 152 ? -1.483 5.476 11.042 1.00 86.88 152 VAL A C 1
ATOM 1162 O O . VAL A 1 152 ? -0.547 6.189 11.383 1.00 86.88 152 VAL A O 1
ATOM 1165 N N . TRP A 1 153 ? -2.740 5.728 11.408 1.00 83.19 153 TRP A N 1
ATOM 1166 C CA . TRP A 1 153 ? -3.136 6.823 12.279 1.00 83.19 153 TRP A CA 1
ATOM 1167 C C . TRP A 1 153 ? -3.575 6.280 13.638 1.00 83.19 153 TRP A C 1
ATOM 1169 O O . TRP A 1 153 ? -4.677 5.749 13.787 1.00 83.19 153 TRP A O 1
ATOM 1179 N N . ARG A 1 154 ? -2.752 6.497 14.670 1.00 71.19 154 ARG A N 1
ATOM 1180 C CA . ARG A 1 154 ? -3.110 6.205 16.066 1.00 71.19 154 ARG A CA 1
ATOM 1181 C C . ARG A 1 154 ? -3.425 7.491 16.825 1.00 71.19 154 ARG A C 1
ATOM 1183 O O . ARG A 1 154 ? -2.523 8.173 17.296 1.00 71.19 154 ARG A O 1
ATOM 1190 N N . TRP A 1 155 ? -4.712 7.817 16.941 1.00 64.81 155 TRP A N 1
ATOM 1191 C CA . TRP A 1 155 ? -5.190 8.914 17.782 1.00 64.81 155 TRP A CA 1
ATOM 1192 C C . TRP A 1 155 ? -6.510 8.539 18.479 1.00 64.81 155 TRP A C 1
ATOM 1194 O O . TRP A 1 155 ? -7.418 8.057 17.796 1.00 64.81 155 TRP A O 1
ATOM 1204 N N . PRO A 1 156 ? -6.654 8.763 19.800 1.00 66.50 156 PRO A N 1
ATOM 1205 C CA . PRO A 1 156 ? -5.615 9.216 20.730 1.00 66.50 156 PRO A CA 1
ATOM 1206 C C . PRO A 1 156 ? -4.490 8.169 20.895 1.00 66.50 156 PRO A C 1
ATOM 1208 O O . PRO A 1 156 ? -4.729 6.977 20.684 1.00 66.50 156 PRO A O 1
ATOM 1211 N N . PRO A 1 157 ? -3.257 8.594 21.234 1.00 69.50 157 PRO A N 1
ATOM 1212 C CA . PRO A 1 157 ? -2.105 7.696 21.352 1.00 69.50 157 PRO A CA 1
ATOM 1213 C C . PRO A 1 157 ? -2.265 6.689 22.498 1.00 69.50 157 PRO A C 1
ATOM 1215 O O . PRO A 1 157 ? -1.793 5.556 22.396 1.00 69.50 157 PRO A O 1
ATOM 1218 N N . GLU A 1 158 ? -2.986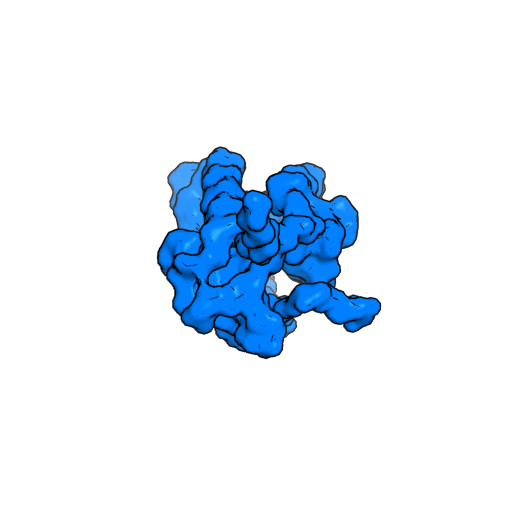 7.071 23.554 1.00 78.75 158 GLU A N 1
ATOM 1219 C CA . GLU A 1 158 ? -3.315 6.197 24.674 1.00 78.75 158 GLU A CA 1
ATOM 1220 C C . GLU A 1 158 ? -4.814 5.873 24.695 1.00 78.75 158 GLU A C 1
ATOM 1222 O O . GLU A 1 158 ? -5.649 6.783 24.703 1.00 78.75 158 GLU A O 1
ATOM 1227 N N . PRO A 1 159 ? -5.186 4.579 24.719 1.00 82.44 159 PRO A N 1
ATOM 1228 C CA . PRO A 1 159 ? -6.567 4.172 24.919 1.00 82.44 159 PRO A CA 1
ATOM 1229 C C . PRO A 1 159 ? -7.089 4.659 26.273 1.00 82.44 159 PRO A C 1
ATOM 1231 O O . PRO A 1 159 ? -6.573 4.272 27.319 1.00 82.44 159 PRO A O 1
ATOM 1234 N N . SER A 1 160 ? -8.164 5.438 26.260 1.00 85.88 160 SER A N 1
ATOM 1235 C CA . SER A 1 160 ? -8.833 5.923 27.471 1.00 85.88 160 SER A CA 1
ATOM 1236 C C . SER A 1 160 ? -9.798 4.888 28.064 1.00 85.88 160 SER A C 1
ATOM 1238 O O . SER A 1 160 ? -10.160 4.952 29.239 1.00 85.88 160 SER A O 1
ATOM 1240 N N . THR A 1 161 ? -10.202 3.887 27.269 1.00 88.88 161 THR A N 1
ATOM 1241 C CA . THR A 1 161 ? -11.135 2.833 27.691 1.00 88.88 161 THR A CA 1
ATOM 1242 C C . THR A 1 161 ? -10.606 1.418 27.449 1.00 88.88 161 THR A C 1
ATOM 1244 O O . THR A 1 161 ? -9.802 1.151 26.553 1.00 88.88 161 THR A O 1
ATOM 1247 N N . LYS A 1 162 ? -11.147 0.438 28.192 1.00 89.69 162 LYS A N 1
ATOM 1248 C CA . LYS A 1 162 ? -10.867 -0.995 27.963 1.00 89.69 162 LYS A CA 1
ATOM 1249 C C . LYS A 1 162 ? -11.198 -1.434 26.531 1.00 89.69 162 LYS A C 1
ATOM 1251 O O . LYS A 1 162 ? -10.497 -2.277 25.968 1.00 89.69 162 LYS A O 1
ATOM 1256 N N . ARG A 1 163 ? -12.265 -0.873 25.945 1.00 86.62 163 ARG A N 1
ATOM 1257 C CA . ARG A 1 163 ? -12.700 -1.181 24.575 1.00 86.62 163 ARG A CA 1
ATOM 1258 C C . ARG A 1 163 ? -11.688 -0.668 23.555 1.00 86.62 163 ARG A C 1
ATOM 1260 O O . ARG A 1 163 ? -11.307 -1.424 22.665 1.00 86.62 163 ARG A O 1
ATOM 1267 N N . GLU A 1 164 ? -11.206 0.558 23.725 1.00 87.75 164 GLU A N 1
ATOM 1268 C CA . GLU A 1 164 ? -10.133 1.128 22.902 1.00 87.75 164 GLU A CA 1
ATOM 1269 C C . GLU A 1 164 ? -8.836 0.323 23.046 1.00 87.75 164 GLU A C 1
ATOM 1271 O O . GLU A 1 164 ? -8.218 -0.017 22.043 1.00 87.75 164 GLU A O 1
ATOM 1276 N N . ALA A 1 165 ? -8.476 -0.103 24.261 1.00 87.81 165 ALA A N 1
ATOM 1277 C CA . ALA A 1 165 ? -7.284 -0.921 24.493 1.00 87.81 165 ALA A CA 1
ATOM 1278 C C . ALA A 1 165 ? -7.382 -2.311 23.840 1.00 87.81 165 ALA A C 1
ATOM 1280 O O . ALA A 1 165 ? -6.383 -2.888 23.405 1.00 87.81 165 ALA A O 1
ATOM 1281 N N . SER A 1 166 ? -8.584 -2.890 23.788 1.00 88.81 166 SER A N 1
ATOM 1282 C CA . SER A 1 166 ? -8.839 -4.145 23.074 1.00 88.81 166 SER A CA 1
ATOM 1283 C C . SER A 1 166 ? -8.749 -3.958 21.554 1.00 88.81 166 SER A C 1
ATOM 1285 O O . SER A 1 166 ? -8.091 -4.751 20.876 1.00 88.81 166 SER A O 1
ATOM 1287 N N . ARG A 1 167 ? -9.332 -2.870 21.025 1.00 87.06 167 ARG A N 1
ATOM 1288 C CA . ARG A 1 167 ? -9.245 -2.492 19.604 1.00 87.06 167 ARG A CA 1
ATOM 1289 C C . ARG A 1 167 ? -7.796 -2.261 19.177 1.00 87.06 167 ARG A C 1
ATOM 1291 O O . ARG A 1 167 ? -7.372 -2.855 18.194 1.00 87.06 167 ARG A O 1
ATOM 1298 N N . ALA A 1 168 ? -7.024 -1.496 19.948 1.00 86.88 168 ALA A N 1
ATOM 1299 C CA . ALA A 1 168 ? -5.614 -1.229 19.672 1.00 86.88 168 ALA A CA 1
ATOM 1300 C C . ALA A 1 168 ? -4.789 -2.526 19.608 1.00 86.88 168 ALA A C 1
ATOM 1302 O O . ALA A 1 168 ? -4.024 -2.734 18.671 1.00 86.88 168 ALA A O 1
ATOM 1303 N N . ARG A 1 169 ? -5.001 -3.458 20.549 1.00 89.06 169 ARG A N 1
ATOM 1304 C CA . ARG A 1 169 ? -4.333 -4.772 20.537 1.00 89.06 169 ARG A CA 1
ATOM 1305 C C . ARG A 1 169 ? -4.724 -5.627 19.336 1.00 89.06 169 ARG A C 1
ATOM 1307 O O . ARG A 1 169 ? -3.870 -6.307 18.775 1.00 89.06 169 ARG A O 1
ATOM 1314 N N . ARG A 1 170 ? -6.005 -5.627 18.957 1.00 90.62 170 ARG A N 1
ATOM 1315 C CA . ARG A 1 170 ? -6.478 -6.324 17.753 1.00 90.62 170 ARG A CA 1
ATOM 1316 C C . ARG A 1 170 ? -5.802 -5.762 16.507 1.00 90.62 170 ARG A C 1
ATOM 1318 O O . ARG A 1 170 ? -5.235 -6.528 15.742 1.00 90.62 170 ARG A O 1
ATOM 1325 N N . MET A 1 171 ? -5.805 -4.446 16.371 1.00 89.00 171 MET A N 1
ATOM 1326 C CA . MET A 1 171 ? -5.198 -3.736 15.255 1.00 89.00 171 MET A CA 1
ATOM 1327 C C . MET A 1 171 ? -3.696 -4.028 15.127 1.00 89.00 171 MET A C 1
ATOM 1329 O O . MET A 1 171 ? -3.228 -4.309 14.033 1.00 89.00 171 MET A O 1
ATOM 1333 N N . VAL A 1 172 ? -2.944 -4.039 16.233 1.00 88.94 172 VAL A N 1
ATOM 1334 C CA . VAL A 1 172 ? -1.517 -4.419 16.226 1.00 88.94 172 VAL A CA 1
ATOM 1335 C C . VAL A 1 172 ? -1.315 -5.837 15.682 1.00 88.94 172 VAL A C 1
ATOM 1337 O O . VAL A 1 172 ? -0.408 -6.060 14.887 1.00 88.94 172 VAL A O 1
ATOM 1340 N N . ARG A 1 173 ? -2.167 -6.796 16.075 1.00 90.56 173 ARG A N 1
ATOM 1341 C CA . ARG A 1 173 ? -2.093 -8.172 15.552 1.00 90.56 173 ARG A CA 1
ATOM 1342 C C . ARG A 1 173 ? -2.403 -8.239 14.061 1.00 90.56 173 ARG A C 1
ATOM 1344 O O . ARG A 1 173 ? -1.743 -8.977 13.346 1.00 90.56 173 ARG A O 1
ATOM 1351 N N . GLU A 1 174 ? -3.392 -7.478 13.607 1.00 91.75 174 GLU A N 1
ATOM 1352 C CA . GLU A 1 174 ? -3.768 -7.433 12.193 1.00 91.75 174 GLU A CA 1
ATOM 1353 C C . GLU A 1 174 ? -2.660 -6.811 11.337 1.00 91.75 174 GLU A C 1
ATOM 1355 O O . GLU A 1 174 ? -2.313 -7.384 10.313 1.00 91.75 174 GLU A O 1
ATOM 1360 N N . GLN A 1 175 ? -2.033 -5.721 11.796 1.00 91.06 175 GLN A N 1
ATOM 1361 C CA . GLN A 1 175 ? -0.855 -5.136 11.140 1.00 91.06 175 GLN A CA 1
ATOM 1362 C C . GLN A 1 175 ? 0.308 -6.128 11.062 1.00 91.06 175 GLN A C 1
ATOM 1364 O O . GLN A 1 175 ? 0.958 -6.237 10.029 1.00 91.06 175 GLN A O 1
ATOM 1369 N N . ALA A 1 176 ? 0.575 -6.859 12.148 1.00 89.00 176 ALA A N 1
ATOM 1370 C CA . ALA A 1 176 ? 1.665 -7.830 12.194 1.00 89.00 176 ALA A CA 1
ATOM 1371 C C . ALA A 1 176 ? 1.444 -9.018 11.241 1.00 89.00 176 ALA A C 1
ATOM 1373 O O . ALA A 1 176 ? 2.414 -9.565 10.718 1.00 89.00 176 ALA A O 1
ATOM 1374 N N . ALA A 1 177 ? 0.182 -9.398 11.017 1.00 91.19 177 ALA A N 1
ATOM 1375 C CA . ALA A 1 177 ? -0.220 -10.454 10.092 1.00 91.19 177 ALA A CA 1
ATOM 1376 C C . ALA A 1 177 ? -0.423 -9.964 8.647 1.00 91.19 177 ALA A C 1
ATOM 1378 O O . ALA A 1 177 ? -0.713 -10.777 7.772 1.00 91.19 177 ALA A O 1
ATOM 1379 N N . ALA A 1 178 ? -0.314 -8.658 8.392 1.00 94.31 178 ALA A N 1
ATOM 1380 C CA . ALA A 1 178 ? -0.532 -8.101 7.070 1.00 94.31 178 ALA A CA 1
ATOM 1381 C C . ALA A 1 178 ? 0.587 -8.528 6.113 1.00 94.31 178 ALA A C 1
ATOM 1383 O O . ALA A 1 178 ? 1.767 -8.274 6.364 1.00 94.31 178 ALA A O 1
ATOM 1384 N N . ASP A 1 179 ? 0.194 -9.144 5.001 1.00 93.88 179 ASP A N 1
ATOM 1385 C CA . ASP A 1 179 ? 1.095 -9.465 3.903 1.00 93.88 179 ASP A CA 1
ATOM 1386 C C . ASP A 1 179 ? 1.196 -8.265 2.952 1.00 93.88 179 ASP A C 1
ATOM 1388 O O . ASP A 1 179 ? 0.219 -7.888 2.298 1.00 93.88 179 ASP A O 1
ATOM 1392 N N . ALA A 1 180 ? 2.366 -7.627 2.931 1.00 93.12 180 ALA A N 1
ATOM 1393 C CA . ALA A 1 180 ? 2.671 -6.514 2.037 1.00 93.12 180 ALA A CA 1
ATOM 1394 C C . ALA A 1 180 ? 3.385 -6.966 0.750 1.00 93.12 180 ALA A C 1
ATOM 1396 O O . ALA A 1 180 ? 3.637 -6.137 -0.122 1.00 93.12 180 ALA A O 1
ATOM 1397 N N . SER A 1 181 ? 3.710 -8.257 0.628 1.00 90.12 181 SER A N 1
ATOM 1398 C CA . SER A 1 181 ? 4.386 -8.802 -0.544 1.00 90.12 181 SER A CA 1
ATOM 1399 C C . SER A 1 181 ? 3.430 -8.943 -1.727 1.00 90.12 181 SER A C 1
ATOM 1401 O O . SER A 1 181 ? 2.242 -9.246 -1.573 1.00 90.12 181 SER A O 1
ATOM 1403 N N . TRP A 1 182 ? 3.956 -8.711 -2.923 1.00 90.62 182 TRP A N 1
ATOM 1404 C CA . TRP A 1 182 ? 3.314 -9.020 -4.195 1.00 90.62 182 TRP A CA 1
ATOM 1405 C C . TRP A 1 182 ? 4.381 -9.044 -5.296 1.00 90.62 182 TRP A C 1
ATOM 1407 O O . TRP A 1 182 ? 5.492 -8.557 -5.094 1.00 90.62 182 TRP A O 1
ATOM 1417 N N . SER A 1 183 ? 4.058 -9.616 -6.455 1.00 85.25 183 SER A N 1
ATOM 1418 C CA . SER A 1 183 ? 4.928 -9.569 -7.635 1.00 85.25 183 SER A CA 1
ATOM 1419 C C . SER A 1 183 ? 4.103 -9.427 -8.914 1.00 85.25 183 SER A C 1
ATOM 1421 O O . SER A 1 183 ? 2.883 -9.612 -8.887 1.00 85.25 183 SER A O 1
ATOM 1423 N N . TRP A 1 184 ? 4.760 -9.067 -10.020 1.00 86.12 184 TRP A N 1
ATOM 1424 C CA . TRP A 1 184 ? 4.133 -8.984 -11.339 1.00 86.12 184 TRP A CA 1
ATOM 1425 C C . TRP A 1 184 ? 4.644 -10.083 -12.290 1.00 86.12 184 TRP A C 1
ATOM 1427 O O . TRP A 1 184 ? 5.854 -10.335 -12.336 1.00 86.12 184 TRP A O 1
ATOM 1437 N N . PRO A 1 185 ? 3.765 -10.703 -13.100 1.00 82.81 185 PRO A N 1
ATOM 1438 C CA . PRO A 1 185 ? 2.305 -10.681 -12.965 1.00 82.81 185 PRO A CA 1
ATOM 1439 C C . PRO A 1 185 ? 1.863 -11.266 -11.610 1.00 82.81 185 PRO A C 1
ATOM 1441 O O . PRO A 1 185 ? 2.622 -12.043 -11.025 1.00 82.81 185 PRO A O 1
ATOM 1444 N N . PRO A 1 186 ? 0.675 -10.899 -11.093 1.00 72.94 186 PRO A N 1
ATOM 1445 C CA . PRO A 1 186 ? 0.164 -11.470 -9.856 1.00 72.94 186 PRO A CA 1
ATOM 1446 C C . PRO A 1 186 ? -0.009 -12.973 -10.074 1.00 72.94 186 PRO A C 1
ATOM 1448 O O 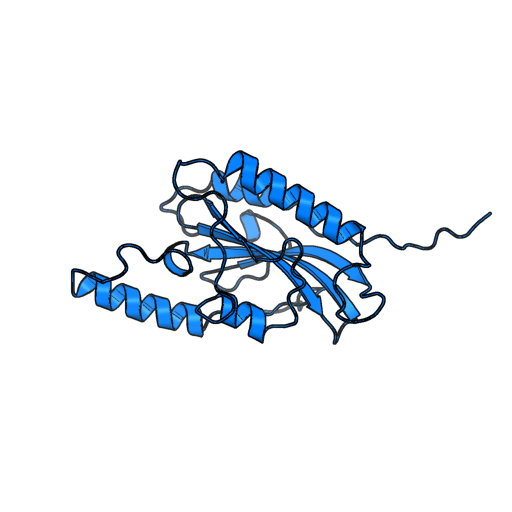. PRO A 1 186 ? -0.433 -13.392 -11.157 1.00 72.94 186 PRO A O 1
ATOM 1451 N N . ASP A 1 187 ? 0.326 -13.786 -9.074 1.00 66.69 187 ASP A N 1
ATOM 1452 C CA . ASP A 1 187 ? 0.132 -15.229 -9.181 1.00 66.69 187 ASP A CA 1
ATOM 1453 C C . ASP A 1 187 ? -1.341 -15.517 -9.513 1.00 66.69 187 ASP A C 1
ATOM 1455 O O . ASP A 1 187 ? -2.253 -14.945 -8.917 1.00 66.69 187 ASP A O 1
ATOM 1459 N N . ALA A 1 188 ? -1.586 -16.395 -10.491 1.00 49.66 188 ALA A N 1
ATOM 1460 C CA . ALA A 1 188 ? -2.925 -16.660 -11.030 1.00 49.66 188 ALA A CA 1
ATOM 1461 C C . ALA A 1 188 ? -3.889 -17.352 -10.037 1.00 49.66 188 ALA A C 1
ATOM 1463 O O . ALA A 1 188 ? -4.975 -17.777 -10.427 1.00 49.66 188 ALA A O 1
ATOM 1464 N N . ALA A 1 189 ? -3.504 -17.499 -8.770 1.00 37.88 189 ALA A N 1
ATOM 1465 C CA . ALA A 1 189 ? -4.299 -18.130 -7.734 1.00 37.88 189 ALA A CA 1
ATOM 1466 C C . ALA A 1 189 ? -3.872 -17.636 -6.345 1.00 37.88 189 ALA A C 1
ATOM 1468 O O . ALA A 1 189 ? -2.726 -17.820 -5.934 1.00 37.88 189 ALA A O 1
ATOM 1469 N N . GLY A 1 190 ? -4.840 -17.074 -5.628 1.00 37.84 190 GLY A N 1
ATOM 1470 C CA . GLY A 1 190 ? -4.829 -16.820 -4.193 1.00 37.84 190 GLY A CA 1
ATOM 1471 C C . GLY A 1 190 ? -6.256 -16.608 -3.737 1.00 37.84 190 GLY A C 1
ATOM 1472 O O . GLY A 1 190 ? -6.708 -15.452 -3.843 1.00 37.84 190 GLY A O 1
#

Sequence (190 aa):
MHDDTGAGGERIADGTAILAALERLPQWLEPVWAELGFPVVDRGRHAIFPLAVAPLIGGVEPGRAEALNEAAVHLQNYGIHFYGGDFFHAESPLDLEAGYGRRLADAGPILLNPPCLIWWGIGKLAVVLVRAADPVRSLETLSLHVLPKEWVWRWPPEPSTKREASRARRMVREQAAADASWSWPPDAAG